Protein AF-A0A7J4IQN1-F1 (afdb_monomer)

Foldseek 3Di:
DVLVVVVVVLCQQQNAFPDPPDDPVCLSVQLVVLLVVQLVVLVVQLVVQCVVQPDDPLSNVLSVQLSVLSSQLSSLVSSCVSRVSCVPCVPSSVRSNVVSVVSNCCSNVVSCCVRPVDPVLVCLLCVCCQAWNDPQVCCQQPPQFPRLCVLVLVLLLLVLLLVLLLVLLPLDDPCVCLVVVVVVLVVVLCSLPVPSRYRGPSVVVNVSSVVSSVSSVVSSVVSNVVNVPDDPVVSVVSNVVSVVSVVVSLVSSVCSQAPDPVQLVVVCVVVVPDPPPPSCRDNSGHDPPVRGDHPVVVVSVVVVCVVVVVVVLVQLVVLCVDPDPVSNPVSVCVVVVD

Sequence (338 aa):
MIQDKILDIEQSVIGKSSSPWAKDHNDIAFTYVGMGISLIYSLFSFINITSDEGTSIKAIIFAVLVFLATFLAVYLTVTSILKLSFRKNPATTLLGIISAWIIYLVVSGFGHFALIDAEWEVVWANRVLVIVGQLMTESLTQSYLPNQSWRLWSVLYLTFAIISAAYGTTGDKPYKFLIPFTIFCGILTYIAWNPTAINYNSDEPVMKLLGATILSYITFGLSYYYCSINEEYKANKLRSYLALSSVLVFFFAVFIMNPPEAVQELCADIFSISSDDNIQLTRCGGVEASQWGGIFVNLIVATAGCVLGFGIGVVLAFGRQSELPFFKYPSVALIETV

pLDDT: mean 87.28, std 8.96, range [54.34, 97.62]

Mean predicted aligned error: 9.35 Å

Solvent-accessible surface area (backbone atoms only — not comparable to full-atom values): 17479 Å² total; per-residue (Å²): 111,71,66,57,52,52,50,51,55,50,34,72,42,31,33,57,73,53,33,94,78,51,47,90,86,44,46,61,55,49,48,52,53,18,48,51,55,13,50,55,53,16,50,51,53,28,52,51,45,39,67,76,65,35,85,45,75,47,38,47,54,41,27,53,50,38,23,54,28,40,24,50,29,42,24,51,46,44,32,37,61,72,27,35,8,54,79,71,29,43,67,46,25,49,50,38,38,53,51,30,45,50,50,26,51,48,45,48,52,53,35,40,43,63,47,68,71,48,62,58,64,60,51,55,42,42,44,56,37,53,41,48,6,60,60,50,38,46,16,58,62,40,89,88,36,61,67,58,57,64,50,55,53,54,44,47,39,54,48,38,30,46,55,28,24,55,62,19,58,68,77,64,68,66,64,76,52,51,53,59,50,50,52,51,52,50,51,53,40,48,68,58,52,50,78,90,38,67,71,51,77,40,66,61,60,39,51,52,50,52,52,33,52,51,46,18,52,51,33,17,50,53,30,28,53,52,39,73,76,44,58,68,71,60,40,50,52,51,52,52,52,49,54,53,46,52,56,51,49,51,54,46,46,51,41,61,43,46,48,56,67,72,57,28,51,53,40,26,60,76,69,69,50,66,89,86,50,66,49,65,62,38,94,51,33,38,59,57,78,89,54,58,26,35,52,54,43,55,50,49,52,51,50,48,49,51,55,51,49,47,53,52,48,53,52,34,54,52,22,50,72,42,88,52,66,83,47,16,54,60,27,44,52,54,68,75,72,110

Radius of gyration: 29.5 Å; Cα contacts (8 Å, |Δi|>4): 336; chains: 1; bounding box: 60×50×81 Å

Secondary structure (DSSP, 8-state):
-HHHHHHHHHHHHH-----TT--TTTHHHHHHHHHHHHHHHHHHHHHHHHHHH-S-HHHHHHHHHHHHHHHHHHHHHHHHHHHTGGGT-HHHHHHHHHHHHHHHHHHHHHHHIIIII--HHHHHHTHHHHHH-HHHHHHHH-SSS---THHHHHHHHHHHHHHHHHHHTT---THHHHHHHHHHHHHHHHHHH-GGG--S-SHHHHHHHHHHHHHHHHHHHHHHHHHHHS-HHHHHHHHHHHHHHHHHHHHHHHHHHS--HHHHHHHHHHTT--TTS-GGGSTTSPPPTTT--HHHHHHHHHHHHHHHHHHHHHHHHHHHH-S-HHHHHHHHHHHHH-

Nearest PDB structures (foldseek):
  6btx-assembly1_A  TM=1.871E-01  e=9.697E+00  Bdellovibrio bacteriovorus HD100

Structure (mmCIF, N/CA/C/O backbone):
data_AF-A0A7J4IQN1-F1
#
_entry.id   AF-A0A7J4IQN1-F1
#
loop_
_atom_site.group_PDB
_atom_site.id
_atom_site.type_symbol
_atom_site.label_atom_id
_atom_site.label_alt_id
_atom_site.label_comp_id
_atom_site.label_asym_id
_atom_site.label_entity_id
_atom_site.label_seq_id
_atom_site.pdbx_PDB_ins_code
_atom_site.Cartn_x
_atom_site.Cartn_y
_atom_site.Cartn_z
_atom_site.occupancy
_atom_site.B_iso_or_equiv
_atom_site.auth_seq_id
_atom_site.auth_comp_id
_atom_site.auth_asym_id
_atom_site.auth_atom_id
_atom_site.pdbx_PDB_model_num
ATOM 1 N N . MET A 1 1 ? -21.507 19.134 33.221 1.00 66.38 1 MET A N 1
ATOM 2 C CA . MET A 1 1 ? -21.302 19.049 31.754 1.00 66.38 1 MET A CA 1
ATOM 3 C C . MET A 1 1 ? -20.032 18.297 31.352 1.00 66.38 1 MET A C 1
ATOM 5 O O . MET A 1 1 ? -20.146 17.377 30.560 1.00 66.38 1 MET A O 1
ATOM 9 N N . ILE A 1 2 ? -18.827 18.656 31.828 1.00 76.56 2 ILE A N 1
ATOM 10 C CA . ILE A 1 2 ? -17.597 17.889 31.498 1.00 76.56 2 ILE A CA 1
ATOM 11 C C . ILE A 1 2 ? -17.541 16.565 32.276 1.00 76.56 2 ILE A C 1
ATOM 13 O O . ILE A 1 2 ? -17.231 15.532 31.698 1.00 76.56 2 ILE A O 1
ATOM 17 N N . GLN A 1 3 ? -17.900 16.590 33.563 1.00 81.69 3 GLN A N 1
ATOM 18 C CA . GLN A 1 3 ? -17.927 15.395 34.416 1.00 81.69 3 GLN A CA 1
ATOM 19 C C . GLN A 1 3 ? -18.916 14.341 33.904 1.00 81.69 3 GLN A C 1
ATOM 21 O O . GLN A 1 3 ? -18.552 13.177 33.792 1.00 81.69 3 GLN A O 1
ATOM 26 N N . ASP A 1 4 ? -20.112 14.770 33.497 1.00 80.06 4 ASP A N 1
ATOM 27 C CA . ASP A 1 4 ? -21.137 13.881 32.933 1.00 80.06 4 ASP A CA 1
ATOM 28 C C . ASP A 1 4 ? -20.654 13.221 31.636 1.00 80.06 4 ASP A C 1
ATOM 30 O O . ASP A 1 4 ? -20.794 12.018 31.469 1.00 80.06 4 ASP A O 1
ATOM 34 N N . LYS A 1 5 ? -19.966 13.973 30.761 1.00 85.00 5 LYS A N 1
ATOM 35 C CA . LYS A 1 5 ? -19.373 13.417 29.534 1.00 85.00 5 LYS A CA 1
ATOM 36 C C . LYS A 1 5 ? -18.299 12.366 29.813 1.00 85.00 5 LYS A C 1
ATOM 38 O O . LYS A 1 5 ? -18.219 11.382 29.088 1.00 85.00 5 LYS A O 1
ATOM 43 N N . ILE A 1 6 ? -17.457 12.579 30.827 1.00 83.81 6 ILE A N 1
ATOM 44 C CA . ILE A 1 6 ? -16.432 11.599 31.222 1.00 83.81 6 ILE A CA 1
ATOM 45 C C . ILE A 1 6 ? -17.109 10.318 31.718 1.00 83.81 6 ILE A C 1
ATOM 47 O O . ILE A 1 6 ? -16.716 9.222 31.323 1.00 83.81 6 ILE A O 1
ATOM 51 N N . LEU A 1 7 ? -18.152 10.465 32.536 1.00 84.56 7 LEU A N 1
ATOM 52 C CA . LEU A 1 7 ? -18.931 9.348 33.056 1.00 84.56 7 LEU A CA 1
ATOM 53 C C . LEU A 1 7 ? -19.632 8.574 31.932 1.00 84.56 7 LEU A C 1
ATOM 55 O O . LEU A 1 7 ? -19.579 7.349 31.920 1.00 84.56 7 LEU A O 1
ATOM 59 N N . ASP A 1 8 ? -20.233 9.277 30.970 1.00 85.00 8 ASP A N 1
ATOM 60 C CA . ASP A 1 8 ? -20.909 8.677 29.817 1.00 85.00 8 ASP A CA 1
ATOM 61 C C . ASP A 1 8 ? -19.935 7.863 28.956 1.00 85.00 8 ASP A C 1
ATOM 63 O O . ASP A 1 8 ? -20.240 6.733 28.570 1.00 85.00 8 ASP A O 1
ATOM 67 N N . ILE A 1 9 ? -18.737 8.399 28.692 1.00 85.38 9 ILE A N 1
ATOM 68 C CA . ILE A 1 9 ? -17.691 7.684 27.948 1.00 85.38 9 ILE A CA 1
ATOM 69 C C . ILE A 1 9 ? -17.251 6.438 28.722 1.00 85.38 9 ILE A C 1
ATOM 71 O O . ILE A 1 9 ? -17.212 5.349 28.152 1.00 85.38 9 ILE A O 1
ATOM 75 N N . GLU A 1 10 ? -16.968 6.554 30.020 1.00 85.69 10 GLU A N 1
ATOM 76 C CA . GLU A 1 10 ? -16.550 5.413 30.842 1.00 85.69 10 GLU A CA 1
ATOM 77 C C . GLU A 1 10 ? -17.635 4.323 30.893 1.00 85.69 10 GLU A C 1
ATOM 79 O O . GLU A 1 10 ? -17.360 3.141 30.669 1.00 85.69 10 GLU A O 1
ATOM 84 N N . GLN A 1 11 ? -18.890 4.718 31.119 1.00 85.25 11 GLN A N 1
ATOM 85 C CA . GLN A 1 11 ? -20.028 3.803 31.169 1.00 85.25 11 GLN A CA 1
ATOM 86 C C . GLN A 1 11 ? -20.333 3.175 29.807 1.00 85.25 11 GLN A C 1
ATOM 88 O O . GLN A 1 11 ? -20.849 2.059 29.774 1.00 85.25 11 GLN A O 1
ATOM 93 N N . SER A 1 12 ? -19.992 3.831 28.694 1.00 85.94 12 SER A N 1
ATOM 94 C CA . SER A 1 12 ? -20.113 3.229 27.362 1.00 85.94 12 SER A CA 1
ATOM 95 C C . SER A 1 12 ? -19.153 2.051 27.160 1.00 85.94 12 SER A C 1
ATOM 97 O O . SER A 1 12 ? -19.501 1.094 26.471 1.00 85.94 12 SER A O 1
ATOM 99 N N . VAL A 1 13 ? -17.978 2.087 27.800 1.00 84.88 13 VAL A N 1
ATOM 100 C CA . VAL A 1 13 ? -16.930 1.065 27.649 1.00 84.88 13 VAL A CA 1
ATOM 101 C C . VAL A 1 13 ? -17.061 -0.037 28.699 1.00 84.88 13 VAL A C 1
ATOM 103 O O . VAL A 1 13 ? -16.987 -1.217 28.371 1.00 84.88 13 VAL A O 1
ATOM 106 N N . ILE A 1 14 ? -17.262 0.324 29.968 1.00 84.50 14 ILE A N 1
ATOM 107 C CA . ILE A 1 14 ? -17.251 -0.629 31.092 1.00 84.50 14 ILE A CA 1
ATOM 108 C C . ILE A 1 14 ? -18.676 -1.006 31.521 1.00 84.50 14 ILE A C 1
ATOM 110 O O . ILE A 1 14 ? -18.900 -2.073 32.090 1.00 84.50 14 ILE A O 1
ATOM 114 N N . GLY A 1 15 ? -19.674 -0.182 31.209 1.00 82.38 15 GLY A N 1
ATOM 115 C CA . GLY A 1 15 ? -21.038 -0.325 31.710 1.00 82.38 15 GLY A CA 1
ATOM 116 C C . GLY A 1 15 ? -21.278 0.445 33.011 1.00 82.38 15 GLY A C 1
ATOM 117 O O . GLY A 1 15 ? -20.367 0.972 33.648 1.00 82.38 15 GLY A O 1
ATOM 118 N N . LYS A 1 16 ? -22.550 0.514 33.416 1.00 83.25 16 LYS A N 1
ATOM 119 C CA . LYS A 1 16 ? -22.988 1.265 34.604 1.00 83.25 16 LYS A CA 1
ATOM 120 C C . LYS A 1 16 ? -22.473 0.662 35.913 1.00 83.25 16 LYS A C 1
ATOM 122 O O . LYS A 1 16 ? -22.462 -0.559 36.080 1.00 83.25 16 LYS A O 1
ATOM 127 N N . SER A 1 17 ? -22.177 1.540 36.870 1.00 81.00 17 SER A N 1
ATOM 128 C CA . SER A 1 17 ? -21.742 1.192 38.225 1.00 81.00 17 SER A CA 1
ATOM 129 C C . SER A 1 17 ? -22.786 0.354 38.979 1.00 81.00 17 SER A C 1
ATOM 131 O O . SER A 1 17 ? -24.001 0.602 38.914 1.00 81.00 17 SER A O 1
ATOM 133 N N . SER A 1 18 ? -22.320 -0.664 39.706 1.00 77.81 18 SER A N 1
ATOM 134 C CA . SER A 1 18 ? -23.149 -1.507 40.582 1.00 77.81 18 SER A CA 1
ATOM 135 C C . SER A 1 18 ? -22.775 -1.393 42.061 1.00 77.81 18 SER A C 1
ATOM 137 O O . SER A 1 18 ? -23.373 -2.088 42.889 1.00 77.81 18 SER A O 1
ATOM 139 N N . SER A 1 19 ? -21.794 -0.558 42.401 1.00 74.06 19 SER A N 1
ATOM 140 C CA . SER A 1 19 ? -21.314 -0.406 43.770 1.00 74.06 19 SER A CA 1
ATOM 141 C C . SER A 1 19 ? -22.389 0.220 44.673 1.00 74.06 19 SER A C 1
ATOM 143 O O . SER A 1 19 ? -22.930 1.272 44.328 1.00 74.06 19 SER A O 1
ATOM 145 N N . PRO A 1 20 ? -22.682 -0.360 45.855 1.00 68.06 20 PRO A N 1
ATOM 146 C CA . PRO A 1 20 ? -23.593 0.239 46.838 1.00 68.06 20 PRO A CA 1
ATOM 147 C C . PRO A 1 20 ? -23.141 1.624 47.330 1.00 68.06 20 PRO A C 1
ATOM 149 O O . PRO A 1 20 ? -23.952 2.404 47.828 1.00 68.06 20 PRO A O 1
ATOM 152 N N . TRP A 1 21 ? -21.844 1.923 47.194 1.00 65.94 21 TRP A N 1
ATOM 153 C CA . TRP A 1 21 ? -21.216 3.175 47.619 1.00 65.94 21 TRP A CA 1
ATOM 154 C C . TRP A 1 21 ? -21.164 4.239 46.512 1.00 65.94 21 TRP A C 1
ATOM 156 O O . TRP A 1 21 ? -20.907 5.410 46.797 1.00 65.94 21 TRP A O 1
ATOM 166 N N . ALA A 1 22 ? -21.453 3.858 45.266 1.00 62.84 22 ALA A N 1
ATOM 167 C CA . ALA A 1 22 ? -21.542 4.761 44.125 1.00 62.84 22 ALA A CA 1
ATOM 168 C C . ALA A 1 22 ? -22.989 5.255 43.951 1.00 62.84 22 ALA A C 1
ATOM 170 O O . ALA A 1 22 ? -23.738 4.778 43.103 1.00 62.84 22 ALA A O 1
ATOM 171 N N . LYS A 1 23 ? -23.402 6.208 44.795 1.00 62.72 23 LYS A N 1
ATOM 172 C CA . LYS A 1 23 ? -24.555 7.077 44.488 1.00 62.72 23 LYS A CA 1
ATOM 173 C C . LYS A 1 23 ? -24.115 8.144 43.478 1.00 62.72 23 LYS A C 1
ATOM 175 O O . LYS A 1 23 ? -22.931 8.467 43.457 1.00 62.72 23 LYS A O 1
ATOM 180 N N . ASP A 1 24 ? -25.039 8.729 42.710 1.00 61.84 24 ASP A N 1
ATOM 181 C CA . ASP A 1 24 ? -24.745 9.643 41.581 1.00 61.84 24 ASP A CA 1
ATOM 182 C C . ASP A 1 24 ? -23.717 10.757 41.882 1.00 61.84 24 ASP A C 1
ATOM 184 O O . ASP A 1 24 ? -22.971 11.157 40.998 1.00 61.84 24 ASP A O 1
ATOM 188 N N . HIS A 1 25 ? -23.606 11.226 43.131 1.00 62.06 25 HIS A N 1
ATOM 189 C CA . HIS A 1 25 ? -22.615 12.242 43.523 1.00 62.06 25 HIS A CA 1
ATOM 190 C C . HIS A 1 25 ? -21.191 11.695 43.767 1.00 62.06 25 HIS A C 1
ATOM 192 O O . HIS A 1 25 ? -20.222 12.437 43.629 1.00 62.06 25 HIS A O 1
ATOM 198 N N . ASN A 1 26 ? -21.039 10.411 44.109 1.00 73.81 26 ASN A N 1
ATOM 199 C CA . ASN A 1 26 ? -19.751 9.786 44.444 1.00 73.81 26 ASN A CA 1
ATOM 200 C C . ASN A 1 26 ? -19.154 8.960 43.290 1.00 73.81 26 ASN A C 1
ATOM 202 O O . ASN A 1 26 ? -17.982 8.596 43.359 1.00 73.81 26 ASN A O 1
ATOM 206 N N . ASP A 1 27 ? -19.915 8.660 42.230 1.00 77.44 27 ASP A N 1
ATOM 207 C CA . ASP A 1 27 ? -19.432 7.810 41.125 1.00 77.44 27 ASP A CA 1
ATOM 208 C C . ASP A 1 27 ? -18.253 8.445 40.364 1.00 77.44 27 ASP A C 1
ATOM 210 O O . ASP A 1 27 ? -17.310 7.758 39.969 1.00 77.44 27 ASP A O 1
ATOM 214 N N . ILE A 1 28 ? -18.245 9.777 40.250 1.00 84.12 28 ILE A N 1
ATOM 215 C CA . ILE A 1 28 ? -17.137 10.526 39.642 1.00 84.12 28 ILE A CA 1
ATOM 216 C C . ILE A 1 28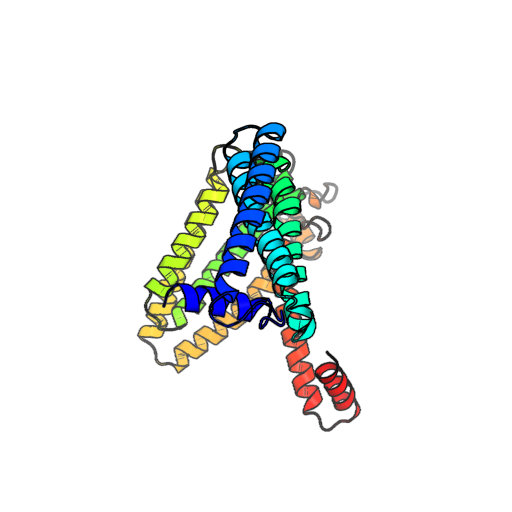 ? -15.858 10.482 40.496 1.00 84.12 28 ILE A C 1
ATOM 218 O O . ILE A 1 28 ? -14.751 10.501 39.961 1.00 84.12 28 ILE A O 1
ATOM 222 N N . ALA A 1 29 ? -15.980 10.367 41.824 1.00 86.00 29 ALA A N 1
ATOM 223 C CA . ALA A 1 29 ? -14.824 10.269 42.713 1.00 86.00 29 ALA A CA 1
ATOM 224 C C . ALA A 1 29 ? -14.058 8.957 42.478 1.00 86.00 29 ALA A C 1
ATOM 226 O O . ALA A 1 29 ? -12.830 8.967 42.423 1.00 86.00 29 ALA A O 1
ATOM 227 N N . PHE A 1 30 ? -14.770 7.848 42.245 1.00 85.81 30 PHE A N 1
ATOM 228 C CA . PHE A 1 30 ? -14.151 6.572 41.871 1.00 85.81 30 PHE A CA 1
ATOM 229 C C . PHE A 1 30 ? -13.427 6.647 40.523 1.00 85.81 30 PHE A C 1
ATOM 231 O O . PHE A 1 30 ? -12.349 6.072 40.383 1.00 85.81 30 PHE A O 1
ATOM 238 N N . THR A 1 31 ? -13.971 7.392 39.556 1.00 88.12 31 THR A N 1
ATOM 239 C CA . THR A 1 31 ? -13.298 7.658 38.276 1.00 88.12 31 THR A CA 1
ATOM 240 C C . THR A 1 31 ? -11.981 8.408 38.481 1.00 88.12 31 THR A C 1
ATOM 242 O O . THR A 1 31 ? -10.958 7.983 37.950 1.00 88.12 31 THR A O 1
ATOM 245 N N . TYR A 1 32 ? -11.959 9.467 39.300 1.00 90.38 32 TYR A N 1
ATOM 246 C CA . TYR A 1 32 ? -10.722 10.207 39.580 1.00 90.38 32 TYR A CA 1
ATOM 247 C C . TYR A 1 32 ? -9.684 9.379 40.338 1.00 90.38 32 TYR A C 1
ATOM 249 O O . TYR A 1 32 ? -8.499 9.456 40.022 1.00 90.38 32 TYR A O 1
ATOM 257 N N . VAL A 1 33 ? -10.110 8.555 41.300 1.00 90.69 33 VAL A N 1
ATOM 258 C CA . VAL A 1 33 ? -9.209 7.618 41.990 1.00 90.69 33 VAL A CA 1
ATOM 259 C C . VAL A 1 33 ? -8.621 6.615 40.996 1.00 90.69 33 VAL A C 1
ATOM 261 O O . VAL A 1 33 ? -7.412 6.390 41.000 1.00 90.69 33 VAL A O 1
ATOM 264 N N . GLY A 1 34 ? -9.448 6.069 40.099 1.00 90.31 34 GLY A N 1
ATOM 265 C CA . GLY A 1 34 ? -8.997 5.183 39.027 1.00 90.31 34 GLY A CA 1
ATOM 266 C C . GLY A 1 34 ? -7.975 5.846 38.104 1.00 90.31 34 GLY A C 1
ATOM 267 O O . GLY A 1 34 ? -6.928 5.257 37.851 1.00 90.31 34 GLY A O 1
ATOM 268 N N . MET A 1 35 ? -8.234 7.087 37.671 1.00 92.25 35 MET A N 1
ATOM 269 C CA . MET A 1 35 ? -7.294 7.881 36.869 1.00 92.25 35 MET A CA 1
ATOM 270 C C . MET A 1 35 ? -5.983 8.161 37.612 1.00 92.25 35 MET A C 1
ATOM 272 O O . MET A 1 35 ? -4.918 8.123 37.007 1.00 92.25 35 MET A O 1
ATOM 276 N N . GLY A 1 36 ? -6.036 8.436 38.918 1.00 93.44 36 GLY A N 1
ATOM 277 C CA . GLY A 1 36 ? -4.840 8.671 39.728 1.00 93.44 36 GLY A CA 1
ATOM 278 C C . GLY A 1 36 ? -3.951 7.430 39.820 1.00 93.44 36 GLY A C 1
ATOM 279 O O . GLY A 1 36 ? -2.748 7.513 39.581 1.00 93.44 36 GLY A O 1
ATOM 280 N N . ILE A 1 37 ? -4.546 6.266 40.103 1.00 93.81 37 ILE A N 1
ATOM 281 C CA . ILE A 1 37 ? -3.821 4.988 40.178 1.00 93.81 37 ILE A CA 1
ATOM 282 C C . ILE A 1 37 ? -3.224 4.624 38.813 1.00 93.81 37 ILE A C 1
ATOM 284 O O . ILE A 1 37 ? -2.051 4.250 38.736 1.00 93.81 37 ILE A O 1
ATOM 288 N N . SER A 1 38 ? -3.994 4.762 37.729 1.00 95.31 38 SER A N 1
ATOM 289 C CA . SER A 1 38 ? -3.502 4.455 36.384 1.00 95.31 38 SER A CA 1
ATOM 290 C C . SER A 1 38 ? -2.405 5.414 35.928 1.00 95.31 38 SER A C 1
ATOM 292 O O . SER A 1 38 ? -1.464 4.984 35.262 1.00 95.31 38 SER A O 1
ATOM 294 N N . LEU A 1 39 ? -2.469 6.691 36.314 1.00 96.25 39 LEU A N 1
ATOM 295 C CA . LEU A 1 39 ? -1.429 7.675 36.016 1.00 96.25 39 LEU A CA 1
ATOM 296 C C . LEU A 1 39 ? -0.117 7.339 36.736 1.00 96.25 39 LEU A C 1
ATOM 298 O O . LEU A 1 39 ? 0.941 7.382 36.119 1.00 96.25 39 LEU A O 1
ATOM 302 N N . ILE A 1 40 ? -0.172 6.932 38.008 1.00 95.81 40 ILE A N 1
ATOM 303 C CA . ILE A 1 40 ? 1.026 6.508 38.751 1.00 95.81 40 ILE A CA 1
ATOM 304 C C . ILE A 1 40 ? 1.659 5.272 38.099 1.00 95.81 40 ILE A C 1
ATOM 306 O O . ILE A 1 40 ? 2.868 5.244 37.875 1.00 95.81 40 ILE A O 1
ATOM 310 N N . TYR A 1 41 ? 0.849 4.264 37.760 1.00 95.94 41 TYR A N 1
ATOM 311 C CA . TYR A 1 41 ? 1.356 3.037 37.144 1.00 95.94 41 TYR A CA 1
ATOM 312 C C . TYR A 1 41 ? 1.948 3.280 35.750 1.00 95.94 41 TYR A C 1
ATOM 314 O O . TYR A 1 41 ? 3.024 2.779 35.431 1.00 95.94 41 TYR A O 1
ATOM 322 N N . SER A 1 42 ? 1.276 4.084 34.924 1.00 95.31 42 SER A N 1
ATOM 323 C CA . SER A 1 42 ? 1.776 4.433 33.590 1.00 95.31 42 SER A CA 1
ATOM 324 C C . SER A 1 42 ? 3.052 5.275 33.662 1.00 95.31 42 SER A C 1
ATOM 326 O O . SER A 1 42 ? 3.989 4.995 32.918 1.00 95.31 42 SER A O 1
ATOM 328 N N . LEU A 1 43 ? 3.162 6.230 34.597 1.00 95.56 43 LEU A N 1
ATOM 329 C CA . LEU A 1 43 ? 4.407 6.979 34.826 1.00 95.56 43 LEU A CA 1
ATOM 330 C C . LEU A 1 43 ? 5.558 6.056 35.232 1.00 95.56 43 LEU A C 1
ATOM 332 O O . LEU A 1 43 ? 6.667 6.207 34.727 1.00 95.56 43 LEU A O 1
ATOM 336 N N . PHE A 1 44 ? 5.298 5.083 36.107 1.00 95.81 44 PHE A N 1
ATOM 337 C CA . PHE A 1 44 ? 6.297 4.084 36.475 1.00 95.81 44 PHE A CA 1
ATOM 338 C C . PHE A 1 44 ? 6.753 3.270 35.254 1.00 95.81 44 PHE A C 1
ATOM 340 O O . PHE A 1 44 ? 7.952 3.129 35.024 1.00 95.81 44 PHE A O 1
ATOM 347 N N . SER A 1 45 ? 5.814 2.817 34.414 1.00 92.62 45 SER A N 1
ATOM 348 C CA . SER A 1 45 ? 6.136 2.138 33.151 1.00 92.62 45 SER A CA 1
ATOM 349 C C . SER A 1 45 ? 6.974 3.010 32.211 1.00 92.62 45 SER A C 1
ATOM 351 O O . SER A 1 45 ? 7.908 2.510 31.592 1.00 92.62 45 SER A O 1
ATOM 353 N N . PHE A 1 46 ? 6.661 4.302 32.099 1.00 94.19 46 PHE A N 1
ATOM 354 C CA . PHE A 1 46 ? 7.391 5.245 31.250 1.00 94.19 46 PHE A CA 1
ATOM 355 C C . PHE A 1 46 ? 8.841 5.434 31.711 1.00 94.19 46 PHE A C 1
ATOM 357 O O . PHE A 1 46 ? 9.765 5.428 30.894 1.00 94.19 46 PHE A O 1
ATOM 364 N N . ILE A 1 47 ? 9.041 5.580 33.025 1.00 94.44 47 ILE A N 1
ATOM 365 C CA . ILE A 1 47 ? 10.370 5.732 33.624 1.00 94.44 47 ILE A CA 1
ATOM 366 C C . ILE A 1 47 ? 11.204 4.471 33.398 1.00 94.44 47 ILE A C 1
ATOM 368 O O . ILE A 1 47 ? 12.361 4.595 33.002 1.00 94.44 47 ILE A O 1
ATOM 372 N N . ASN A 1 48 ? 10.624 3.281 33.589 1.00 94.12 48 ASN A N 1
ATOM 373 C CA . ASN A 1 48 ? 11.335 2.020 33.360 1.00 94.12 48 ASN A CA 1
ATOM 374 C C . ASN A 1 48 ? 11.801 1.901 31.906 1.00 94.12 48 ASN A C 1
ATOM 376 O O . ASN A 1 48 ? 12.988 1.728 31.666 1.00 94.12 48 ASN A O 1
ATOM 380 N N . ILE A 1 49 ? 10.910 2.130 30.936 1.00 92.44 49 ILE A N 1
ATOM 381 C CA . ILE A 1 49 ? 11.262 2.041 29.508 1.00 92.44 49 ILE A CA 1
ATOM 382 C C . ILE A 1 49 ? 12.361 3.041 29.137 1.00 92.44 49 ILE A C 1
ATOM 384 O O . ILE A 1 49 ? 13.302 2.692 28.435 1.00 92.44 49 ILE A O 1
ATOM 388 N N . THR A 1 50 ? 12.274 4.281 29.623 1.00 91.88 50 THR A N 1
ATOM 389 C CA . THR A 1 50 ? 13.295 5.306 29.333 1.00 91.88 50 THR A CA 1
ATOM 390 C C . THR A 1 50 ? 14.634 4.990 30.012 1.00 91.88 50 THR A C 1
ATOM 392 O O . THR A 1 50 ? 15.686 5.413 29.535 1.00 91.88 50 THR A O 1
ATOM 395 N N . SER A 1 51 ? 14.609 4.256 31.128 1.00 92.38 51 SER A N 1
ATOM 396 C CA . SER A 1 51 ? 15.816 3.810 31.832 1.00 92.38 51 SER A CA 1
ATOM 397 C C . SER A 1 51 ? 16.484 2.633 31.120 1.00 92.38 51 SER A C 1
ATOM 399 O O . SER A 1 51 ? 17.709 2.605 31.042 1.00 92.38 51 SER A O 1
ATOM 401 N N . ASP A 1 52 ? 15.688 1.708 30.579 1.00 91.12 52 ASP A N 1
ATOM 402 C CA . ASP A 1 52 ? 16.172 0.504 29.898 1.00 91.12 52 ASP A CA 1
ATOM 403 C C . ASP A 1 52 ? 16.642 0.807 28.461 1.00 91.12 52 ASP A C 1
ATOM 405 O O . ASP A 1 52 ? 17.744 0.425 28.075 1.00 91.12 52 ASP A O 1
ATOM 409 N N . GLU A 1 53 ? 15.846 1.553 27.685 1.00 90.00 53 GLU A N 1
ATOM 410 C CA . GLU A 1 53 ? 16.070 1.808 26.247 1.00 90.00 53 GLU A CA 1
ATOM 411 C C . GLU A 1 53 ? 16.755 3.161 25.953 1.00 90.00 53 GLU A C 1
ATOM 413 O O . GLU A 1 53 ? 17.099 3.491 24.812 1.00 90.00 53 GLU A O 1
ATOM 418 N N . GLY A 1 54 ? 16.947 3.988 26.984 1.00 89.31 54 GLY A N 1
ATOM 419 C CA . GLY A 1 54 ? 17.558 5.313 26.888 1.00 89.31 54 GLY A CA 1
ATOM 420 C C . GLY A 1 54 ? 16.633 6.416 26.352 1.00 89.31 54 GLY A C 1
ATOM 421 O O . GLY A 1 54 ? 15.408 6.311 26.333 1.00 89.31 54 GLY A O 1
ATOM 422 N N . THR A 1 55 ? 17.235 7.531 25.921 1.00 89.12 55 THR A N 1
ATOM 423 C CA . THR A 1 55 ? 16.530 8.782 25.561 1.00 89.12 55 THR A CA 1
ATOM 424 C C . THR A 1 55 ? 16.519 9.082 24.060 1.00 89.12 55 THR A C 1
ATOM 426 O O . THR A 1 55 ? 16.352 10.231 23.642 1.00 89.12 55 THR A O 1
ATOM 429 N N . SER A 1 56 ? 16.696 8.059 23.218 1.00 91.88 56 SER A N 1
ATOM 430 C CA . SER A 1 56 ? 16.573 8.225 21.766 1.00 91.88 56 SER A CA 1
ATOM 431 C C . SER A 1 56 ? 15.150 8.661 21.384 1.00 91.88 56 SER A C 1
ATOM 433 O O . SER A 1 56 ? 14.180 8.335 22.068 1.00 91.88 56 SER A O 1
ATOM 435 N N . ILE A 1 57 ? 14.991 9.375 20.262 1.00 91.62 57 ILE A N 1
ATOM 436 C CA . ILE A 1 57 ? 13.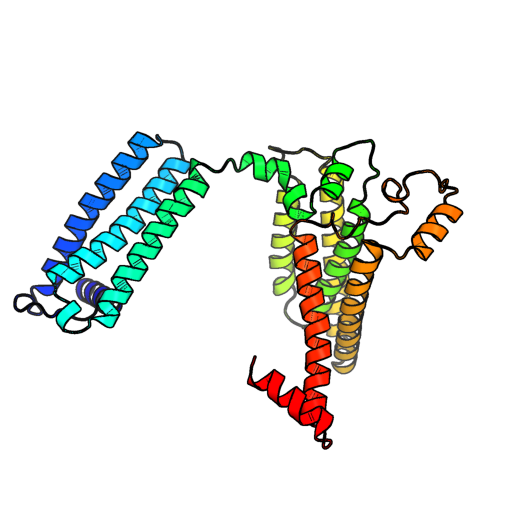662 9.828 19.801 1.00 91.62 57 ILE A CA 1
ATOM 437 C C . ILE A 1 57 ? 12.708 8.633 19.626 1.00 91.62 57 ILE A C 1
ATOM 439 O O . ILE A 1 57 ? 11.538 8.722 19.992 1.00 91.62 57 ILE A O 1
ATOM 443 N N . LYS A 1 58 ? 13.215 7.500 19.118 1.00 91.81 58 LYS A N 1
ATOM 444 C CA . LYS A 1 58 ? 12.437 6.265 18.952 1.00 91.81 58 LYS A CA 1
ATOM 445 C C . LYS A 1 58 ? 11.984 5.695 20.300 1.00 91.81 58 LYS A C 1
ATOM 447 O O . LYS A 1 58 ? 10.803 5.390 20.450 1.00 91.81 58 LYS A O 1
ATOM 452 N N . ALA A 1 59 ? 12.887 5.637 21.283 1.00 92.56 59 ALA A N 1
ATOM 453 C CA . ALA A 1 59 ? 12.582 5.167 22.633 1.00 92.56 59 ALA A CA 1
ATOM 454 C C . ALA A 1 59 ? 11.569 6.071 23.349 1.00 92.56 59 ALA A C 1
ATOM 456 O O . ALA A 1 59 ? 10.643 5.571 23.978 1.00 92.56 59 ALA A O 1
ATOM 457 N N . ILE A 1 60 ? 11.664 7.395 23.185 1.00 93.81 60 ILE A N 1
ATOM 458 C CA . ILE A 1 60 ? 10.695 8.341 23.761 1.00 93.81 60 ILE A CA 1
ATOM 459 C C . ILE A 1 60 ? 9.308 8.145 23.141 1.00 93.81 60 ILE A C 1
ATOM 461 O O . ILE A 1 60 ? 8.317 8.087 23.867 1.00 93.81 60 ILE A O 1
ATOM 465 N N . ILE A 1 61 ? 9.214 8.018 21.812 1.00 94.31 61 ILE A N 1
ATOM 466 C CA . ILE A 1 61 ? 7.934 7.750 21.136 1.00 94.31 61 ILE A CA 1
ATOM 467 C C . ILE A 1 61 ? 7.342 6.428 21.637 1.00 94.31 61 ILE A C 1
ATOM 469 O O . ILE A 1 61 ? 6.159 6.380 21.976 1.00 94.31 61 ILE A O 1
ATOM 473 N N . PHE A 1 62 ? 8.161 5.378 21.737 1.00 95.56 62 PHE A N 1
ATOM 474 C CA . PHE A 1 62 ? 7.742 4.085 22.270 1.00 95.56 62 PHE A CA 1
ATOM 475 C C . PHE A 1 62 ? 7.238 4.196 23.717 1.00 95.56 62 PHE A C 1
ATOM 477 O O . PHE A 1 62 ? 6.123 3.767 24.014 1.00 95.56 62 PHE A O 1
ATOM 484 N N . ALA A 1 63 ? 7.996 4.855 24.596 1.00 95.00 63 ALA A N 1
ATOM 485 C CA . ALA A 1 63 ? 7.629 5.058 25.991 1.00 95.00 63 ALA A CA 1
ATOM 486 C C . ALA A 1 63 ? 6.304 5.826 26.130 1.00 95.00 63 ALA A C 1
ATOM 488 O O . ALA A 1 63 ? 5.459 5.441 26.937 1.00 95.00 63 ALA A O 1
ATOM 489 N N . VAL A 1 64 ? 6.072 6.867 25.318 1.00 95.44 64 VAL A N 1
ATOM 490 C CA . VAL A 1 64 ? 4.800 7.615 25.304 1.00 95.44 64 VAL A CA 1
ATOM 491 C C . VAL A 1 64 ? 3.634 6.735 24.845 1.00 95.44 64 VAL A C 1
ATOM 493 O O . VAL A 1 64 ? 2.556 6.781 25.441 1.00 95.44 64 VAL A O 1
ATOM 496 N N . LEU A 1 65 ? 3.824 5.914 23.810 1.00 95.50 65 LEU A N 1
ATOM 497 C CA . LEU A 1 65 ? 2.779 5.003 23.334 1.00 95.50 65 LEU A CA 1
ATOM 498 C C . LEU A 1 65 ? 2.420 3.961 24.399 1.00 95.50 65 LEU A C 1
ATOM 500 O O . LEU A 1 65 ? 1.237 3.756 24.685 1.00 95.50 65 LEU A O 1
ATOM 504 N N . VAL A 1 66 ? 3.422 3.352 25.036 1.00 95.69 66 VAL A N 1
ATOM 505 C CA . VAL A 1 66 ? 3.201 2.384 26.117 1.00 95.69 66 VAL A CA 1
ATOM 506 C C . VAL A 1 66 ? 2.600 3.060 27.348 1.00 95.69 66 VAL A C 1
ATOM 508 O O . VAL A 1 66 ? 1.706 2.487 27.966 1.00 95.69 66 VAL A O 1
ATOM 511 N N . PHE A 1 67 ? 2.984 4.295 27.674 1.00 96.50 67 PHE A N 1
ATOM 512 C CA . PHE A 1 67 ? 2.351 5.090 28.731 1.00 96.50 67 PHE A CA 1
ATOM 513 C C . PHE A 1 67 ? 0.844 5.254 28.489 1.00 96.50 67 PHE A C 1
ATOM 515 O O . PHE A 1 67 ? 0.039 4.985 29.378 1.00 96.50 67 PHE A O 1
ATOM 522 N N . LEU A 1 68 ? 0.437 5.638 27.276 1.00 96.44 68 LEU A N 1
ATOM 523 C CA . LEU A 1 68 ? -0.980 5.812 26.943 1.00 96.44 68 LEU A CA 1
ATOM 524 C C . LEU A 1 68 ? -1.747 4.483 26.977 1.00 96.44 68 LEU A C 1
ATOM 526 O O . LEU A 1 68 ? -2.862 4.422 27.500 1.00 96.44 68 LEU A O 1
ATOM 530 N N . ALA A 1 69 ? -1.149 3.411 26.455 1.00 96.25 69 ALA A N 1
ATOM 531 C CA . ALA A 1 69 ? -1.777 2.095 26.429 1.00 96.25 69 ALA A CA 1
ATOM 532 C C . ALA A 1 69 ? -1.893 1.472 27.834 1.00 96.25 69 ALA A C 1
ATOM 534 O O . ALA A 1 69 ? -2.944 0.935 28.186 1.00 96.25 69 ALA A O 1
ATOM 535 N N . THR A 1 70 ? -0.852 1.597 28.665 1.00 96.06 70 THR A N 1
ATOM 536 C CA . THR A 1 70 ? -0.878 1.173 30.077 1.00 96.06 70 THR A CA 1
ATOM 537 C C . THR A 1 70 ? -1.867 1.999 30.885 1.00 96.06 70 THR A C 1
ATOM 539 O O . THR A 1 70 ? -2.634 1.425 31.657 1.00 96.06 70 THR A O 1
ATOM 542 N N . PHE A 1 71 ? -1.915 3.320 30.677 1.00 96.69 71 PHE A N 1
ATOM 543 C CA . PHE A 1 71 ? -2.900 4.184 31.319 1.00 96.69 71 PHE A CA 1
ATOM 544 C C . PHE A 1 71 ? -4.317 3.699 31.017 1.00 96.69 71 PHE A C 1
ATOM 546 O O . PHE A 1 71 ? -5.092 3.511 31.948 1.00 96.69 71 PHE A O 1
ATOM 553 N N . LEU A 1 72 ? -4.642 3.439 29.745 1.00 95.25 72 LEU A N 1
ATOM 554 C CA . LEU A 1 72 ? -5.962 2.959 29.339 1.00 95.25 72 LEU A CA 1
ATOM 555 C C . LEU A 1 72 ? -6.298 1.596 29.968 1.00 95.25 72 LEU A C 1
ATOM 557 O O . LEU A 1 72 ? -7.365 1.441 30.561 1.00 95.25 72 LEU A O 1
ATOM 561 N N . ALA A 1 73 ? -5.391 0.619 29.876 1.00 95.81 73 ALA A N 1
ATOM 562 C CA . ALA A 1 73 ? -5.612 -0.731 30.398 1.00 95.81 73 ALA A CA 1
ATOM 563 C C . ALA A 1 73 ? -5.791 -0.748 31.927 1.00 95.81 73 ALA A C 1
ATOM 565 O O . ALA A 1 73 ? -6.714 -1.382 32.452 1.00 95.81 73 ALA A O 1
ATOM 566 N N . VAL A 1 74 ? -4.953 -0.005 32.657 1.00 95.62 74 VAL A N 1
ATOM 567 C CA . VAL A 1 74 ? -5.037 0.092 34.121 1.00 95.62 74 VAL A CA 1
ATOM 568 C C . VAL A 1 74 ? -6.237 0.929 34.555 1.00 95.62 74 VAL A C 1
ATOM 570 O O . VAL A 1 74 ? -6.937 0.554 35.490 1.00 95.62 74 VAL A O 1
ATOM 573 N N . TYR A 1 75 ? -6.545 2.021 33.856 1.00 94.81 75 TYR A N 1
ATOM 574 C CA . TYR A 1 75 ? -7.716 2.843 34.155 1.00 94.81 75 TYR A CA 1
ATOM 575 C C . TYR A 1 75 ? -9.006 2.023 34.064 1.00 94.81 75 TYR A C 1
ATOM 577 O O . TYR A 1 75 ? -9.790 2.011 35.015 1.00 94.81 75 TYR A O 1
ATOM 585 N N . LEU A 1 76 ? -9.208 1.284 32.966 1.00 93.31 76 LEU A N 1
ATOM 586 C CA . LEU A 1 76 ? -10.427 0.498 32.752 1.00 93.31 76 LEU A CA 1
ATOM 587 C C . LEU A 1 76 ? -10.527 -0.706 33.703 1.00 93.31 76 LEU A C 1
ATOM 589 O O . LEU A 1 76 ? -11.619 -1.053 34.152 1.00 93.31 76 LEU A O 1
ATOM 593 N N . THR A 1 77 ? -9.405 -1.329 34.072 1.00 93.00 77 THR A N 1
ATOM 594 C CA . THR A 1 77 ? -9.413 -2.407 35.077 1.00 93.00 77 THR A CA 1
ATOM 595 C C . THR A 1 77 ? -9.709 -1.890 36.482 1.00 93.00 77 THR A C 1
ATOM 597 O O . THR A 1 77 ? -10.587 -2.428 37.156 1.00 93.00 77 THR A O 1
ATOM 600 N N . VAL A 1 78 ? -9.031 -0.827 36.921 1.00 92.69 78 VAL A N 1
ATOM 601 C CA . VAL A 1 78 ? -9.199 -0.260 38.267 1.00 92.69 78 VAL A CA 1
ATOM 602 C C . VAL A 1 78 ? -10.606 0.306 38.448 1.00 92.69 78 VAL A C 1
ATOM 604 O O . VAL A 1 78 ? -11.259 0.003 39.444 1.00 92.69 78 VAL A O 1
ATOM 607 N N . THR A 1 79 ? -11.120 1.075 37.485 1.00 90.12 79 THR A N 1
ATOM 608 C CA . THR A 1 79 ? -12.487 1.626 37.563 1.00 90.12 79 THR A CA 1
ATOM 609 C C . THR A 1 79 ? -13.553 0.536 37.554 1.00 90.12 79 THR A C 1
ATOM 611 O O . THR A 1 79 ? -14.493 0.605 38.346 1.00 90.12 79 THR A O 1
ATOM 614 N N . SER A 1 80 ? -13.379 -0.513 36.747 1.00 88.62 80 SER A N 1
ATOM 615 C CA . SER A 1 80 ? -14.270 -1.676 36.749 1.00 88.62 80 SER A CA 1
ATOM 616 C C . SER A 1 80 ? -14.341 -2.372 38.115 1.00 88.62 80 SER A C 1
ATOM 618 O O . SER A 1 80 ? -15.432 -2.712 38.588 1.00 88.62 80 SER A O 1
ATOM 620 N N . ILE A 1 81 ? -13.191 -2.537 38.779 1.00 89.75 81 ILE A N 1
ATOM 621 C CA . ILE A 1 81 ? -13.103 -3.139 40.114 1.00 89.75 81 ILE A CA 1
ATOM 622 C C . ILE A 1 81 ? -13.738 -2.217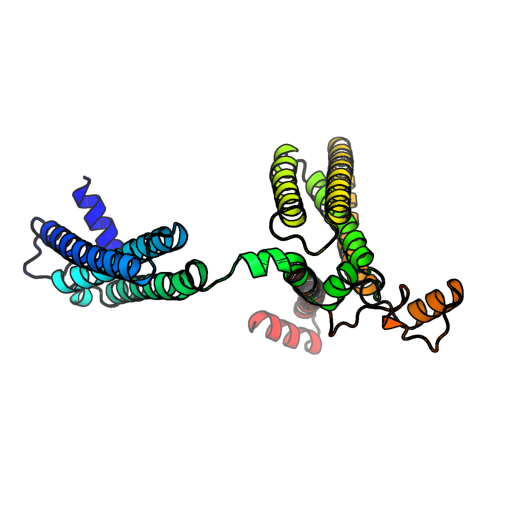 41.163 1.00 89.75 81 ILE A C 1
ATOM 624 O O . ILE A 1 81 ? -14.588 -2.666 41.931 1.00 89.75 81 ILE A O 1
ATOM 628 N N . LEU A 1 82 ? -13.383 -0.926 41.170 1.00 87.62 82 LEU A N 1
ATOM 629 C CA . LEU A 1 82 ? -13.891 0.055 42.138 1.00 87.62 82 LEU A CA 1
ATOM 630 C C . LEU A 1 82 ? -15.416 0.234 42.052 1.00 87.62 82 LEU A C 1
ATOM 632 O O . LEU A 1 82 ? -16.091 0.347 43.077 1.00 87.62 82 LEU A O 1
ATOM 636 N N . LYS A 1 83 ? -15.973 0.232 40.836 1.00 86.69 83 LYS A N 1
ATOM 637 C CA . LYS A 1 83 ? -17.413 0.415 40.584 1.00 86.69 83 LYS A CA 1
ATOM 638 C C . LYS A 1 83 ? -18.212 -0.892 40.569 1.00 86.69 83 LYS A C 1
ATOM 640 O O . LYS A 1 83 ? -19.445 -0.856 40.494 1.00 86.69 83 LYS A O 1
ATOM 645 N N . LEU A 1 84 ? -17.539 -2.043 40.681 1.00 83.69 84 LEU A N 1
ATOM 646 C CA . LEU 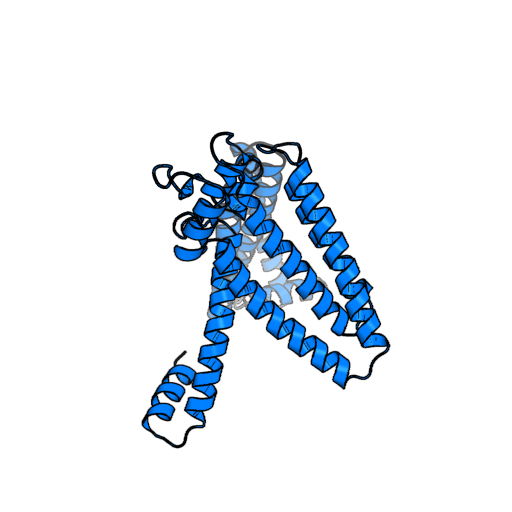A 1 84 ? -18.133 -3.383 40.600 1.00 83.69 84 LEU A CA 1
ATOM 647 C C . LEU A 1 84 ? -19.019 -3.563 39.352 1.00 83.69 84 LEU A C 1
ATOM 649 O O . LEU A 1 84 ? -20.075 -4.202 39.410 1.00 83.69 84 LEU A O 1
ATOM 653 N N . SER A 1 85 ? -18.603 -2.995 38.217 1.00 82.69 85 SER A N 1
ATOM 654 C CA . SER A 1 85 ? -19.399 -2.952 36.977 1.00 82.69 85 SER A CA 1
ATOM 655 C C . SER A 1 85 ? -19.758 -4.348 36.448 1.00 82.69 85 SER A C 1
ATOM 657 O O . SER A 1 85 ? -20.853 -4.545 35.910 1.00 82.69 85 SER A O 1
ATOM 659 N N . PHE A 1 86 ? -18.916 -5.349 36.737 1.00 82.88 86 PHE A N 1
ATOM 660 C CA . PHE A 1 86 ? -19.142 -6.763 36.416 1.00 82.88 86 PHE A CA 1
ATOM 661 C C . PHE A 1 86 ? -20.482 -7.321 36.911 1.00 82.88 86 PHE A C 1
ATOM 663 O O . PHE A 1 86 ? -21.020 -8.243 36.303 1.00 82.88 86 PHE A O 1
ATOM 670 N N . ARG A 1 87 ? -21.041 -6.790 38.007 1.00 82.25 87 ARG A N 1
ATOM 671 C CA . ARG A 1 87 ? -22.277 -7.327 38.597 1.00 82.25 87 ARG A CA 1
ATOM 672 C C . ARG A 1 87 ? -23.525 -6.978 37.786 1.00 82.25 87 ARG A C 1
ATOM 674 O O . ARG A 1 87 ? -24.478 -7.750 37.789 1.00 82.25 87 ARG A O 1
ATOM 681 N N . LYS A 1 88 ? -23.532 -5.819 37.122 1.00 82.38 88 LYS A N 1
ATOM 682 C CA . LYS A 1 88 ? -24.659 -5.375 36.286 1.00 82.38 88 LYS A CA 1
ATOM 683 C C . LYS A 1 88 ? -24.445 -5.711 34.818 1.00 82.38 88 LYS A C 1
ATOM 685 O O . LYS A 1 88 ? -25.385 -6.160 34.177 1.00 82.38 88 LYS A O 1
ATOM 690 N N . ASN A 1 89 ? -23.235 -5.501 34.297 1.00 85.06 89 ASN A N 1
ATOM 691 C CA . ASN A 1 89 ? -22.956 -5.616 32.865 1.00 85.06 89 ASN A CA 1
ATOM 692 C C . ASN A 1 89 ? -21.670 -6.428 32.595 1.00 85.06 89 ASN A C 1
ATOM 694 O O . ASN A 1 89 ? -20.688 -5.874 32.103 1.00 85.06 89 ASN A O 1
ATOM 698 N N . PRO A 1 90 ? -21.644 -7.744 32.888 1.00 86.06 90 PRO A N 1
ATOM 699 C CA . PRO A 1 90 ? -20.420 -8.545 32.816 1.00 86.06 90 PRO A CA 1
ATOM 700 C C . PRO A 1 90 ? -19.809 -8.572 31.410 1.00 86.06 90 PRO A C 1
ATOM 702 O O . PRO A 1 90 ? -18.595 -8.460 31.271 1.00 86.06 90 PRO A O 1
ATOM 705 N N . ALA A 1 91 ? -20.638 -8.672 30.365 1.00 87.81 91 ALA A N 1
ATOM 706 C CA . ALA A 1 91 ? -20.168 -8.773 28.985 1.00 87.81 91 ALA A CA 1
ATOM 707 C C . ALA A 1 91 ? -19.470 -7.492 28.497 1.00 87.81 91 ALA A C 1
ATOM 709 O O . ALA A 1 91 ? -18.383 -7.568 27.930 1.00 87.81 91 ALA A O 1
ATOM 710 N N . THR A 1 92 ? -20.058 -6.316 28.749 1.00 87.94 92 THR A N 1
ATOM 711 C CA . THR A 1 92 ? -19.473 -5.034 28.321 1.00 87.94 92 THR A CA 1
ATOM 712 C C . THR A 1 92 ? -18.209 -4.722 29.110 1.00 87.94 92 THR A C 1
ATOM 714 O O . THR A 1 92 ? -17.200 -4.348 28.525 1.00 87.94 92 THR A O 1
ATOM 717 N N . THR A 1 93 ? -18.228 -4.963 30.427 1.00 89.62 93 THR A N 1
ATOM 718 C CA . THR A 1 93 ? -17.056 -4.796 31.289 1.00 89.62 93 THR A CA 1
ATOM 719 C C . THR A 1 93 ? -15.889 -5.678 30.832 1.00 89.62 93 THR A C 1
ATOM 721 O O . THR A 1 93 ? -14.761 -5.198 30.720 1.00 89.62 93 THR A O 1
ATOM 724 N N . LEU A 1 94 ? -16.151 -6.960 30.549 1.00 90.94 94 LEU A N 1
ATOM 725 C CA . LEU A 1 94 ? -15.125 -7.899 30.098 1.00 90.94 94 LEU A CA 1
ATOM 726 C C . LEU A 1 94 ? -14.564 -7.492 28.729 1.00 90.94 94 LEU A C 1
ATOM 728 O O . LEU A 1 94 ? -13.350 -7.480 28.553 1.00 90.94 94 LEU A O 1
ATOM 732 N N . LEU A 1 95 ? -15.429 -7.109 27.785 1.00 91.25 95 LEU A N 1
ATOM 733 C CA . LEU A 1 95 ? -15.014 -6.658 26.456 1.00 91.25 95 LEU A CA 1
ATOM 734 C C . LEU A 1 95 ? -14.138 -5.398 26.531 1.00 91.25 95 LEU A C 1
ATOM 736 O O . LEU A 1 95 ? -13.093 -5.339 25.883 1.00 91.25 95 LEU A O 1
ATOM 740 N N . GLY A 1 96 ? -14.519 -4.417 27.354 1.00 91.69 96 GLY A N 1
ATOM 741 C CA . GLY A 1 96 ? -13.741 -3.196 27.575 1.00 91.69 96 GLY A CA 1
ATOM 742 C C . GLY A 1 96 ? -12.353 -3.478 28.155 1.00 91.69 96 GLY A C 1
ATOM 743 O O . GLY A 1 96 ? -11.357 -2.965 27.656 1.00 91.69 96 GLY A O 1
ATOM 744 N N . ILE A 1 97 ? -12.259 -4.357 29.156 1.00 93.50 97 ILE A N 1
ATOM 745 C CA . ILE A 1 97 ? -10.971 -4.740 29.755 1.00 93.50 97 ILE A CA 1
ATOM 746 C C . ILE A 1 97 ? -10.110 -5.529 28.766 1.00 93.50 97 ILE A C 1
ATOM 748 O O . ILE A 1 97 ? -8.945 -5.191 28.570 1.00 93.50 97 ILE A O 1
ATOM 752 N N . ILE A 1 98 ? -10.668 -6.562 28.130 1.00 94.69 98 ILE A N 1
ATOM 753 C CA . ILE A 1 98 ? -9.925 -7.407 27.186 1.00 94.69 98 ILE A CA 1
ATOM 754 C C . ILE A 1 98 ? -9.413 -6.567 26.016 1.00 94.69 98 ILE A C 1
ATOM 756 O O . ILE A 1 98 ? -8.239 -6.661 25.672 1.00 94.69 98 ILE A O 1
ATOM 760 N N . SER A 1 99 ? -10.254 -5.709 25.434 1.00 94.56 99 SER A N 1
ATOM 761 C CA . SER A 1 99 ? -9.839 -4.831 24.334 1.00 94.56 99 SER A CA 1
ATOM 762 C C . SER A 1 99 ? -8.709 -3.881 24.745 1.00 94.56 99 SER A C 1
ATOM 764 O O . SER A 1 99 ? -7.738 -3.744 24.004 1.00 94.56 99 SER A O 1
ATOM 766 N N . ALA A 1 100 ? -8.763 -3.298 25.945 1.00 95.44 100 ALA A N 1
ATOM 767 C CA . ALA A 1 100 ? -7.710 -2.421 26.449 1.00 95.44 100 ALA A CA 1
ATOM 768 C C . ALA A 1 100 ? -6.374 -3.148 26.662 1.00 95.44 100 ALA A C 1
ATOM 770 O O . ALA A 1 100 ? -5.318 -2.619 26.313 1.00 95.44 100 ALA A O 1
ATOM 771 N N . TRP A 1 101 ? -6.409 -4.379 27.178 1.00 97.00 101 TRP A N 1
ATOM 772 C CA . TRP A 1 101 ? -5.209 -5.205 27.311 1.00 97.00 101 TRP A CA 1
ATOM 773 C C . TRP A 1 101 ? -4.673 -5.689 25.964 1.00 97.00 101 TRP A C 1
ATOM 775 O O . TRP A 1 101 ? -3.461 -5.727 25.795 1.00 97.00 101 TRP A O 1
ATOM 785 N N . ILE A 1 102 ? -5.532 -5.991 24.985 1.00 96.50 102 ILE A N 1
ATOM 786 C CA . ILE A 1 102 ? -5.094 -6.283 23.611 1.00 96.50 102 ILE A CA 1
ATOM 787 C C . ILE A 1 102 ? -4.377 -5.067 23.020 1.00 96.50 102 ILE A C 1
ATOM 789 O O . ILE A 1 102 ? -3.301 -5.223 22.452 1.00 96.50 102 ILE A O 1
ATOM 793 N N . ILE A 1 103 ? -4.921 -3.856 23.193 1.00 96.00 103 ILE A N 1
ATOM 794 C CA . ILE A 1 103 ? -4.258 -2.619 22.756 1.00 96.00 103 ILE A CA 1
ATOM 795 C C . ILE A 1 103 ? -2.887 -2.490 23.424 1.00 96.00 103 ILE A C 1
ATOM 797 O O . ILE A 1 103 ? -1.906 -2.238 22.731 1.00 96.00 103 ILE A O 1
ATOM 801 N N . TYR A 1 104 ? -2.790 -2.709 24.737 1.00 96.69 104 TYR A N 1
ATOM 802 C CA . TYR A 1 104 ? -1.505 -2.705 25.437 1.00 96.69 104 TYR A CA 1
ATOM 803 C C . TYR A 1 104 ? -0.531 -3.760 24.900 1.00 96.69 104 TYR A C 1
ATOM 805 O O . TYR A 1 104 ? 0.618 -3.426 24.634 1.00 96.69 104 TYR A O 1
ATOM 813 N N . LEU A 1 105 ? -0.972 -5.002 24.684 1.00 95.62 105 LEU A N 1
ATOM 814 C CA . LEU A 1 105 ? -0.126 -6.072 24.147 1.00 95.62 105 LEU A CA 1
ATOM 815 C C . LEU A 1 105 ? 0.386 -5.742 22.744 1.00 95.62 105 LEU A C 1
ATOM 817 O O . LEU A 1 105 ? 1.563 -5.948 22.460 1.00 95.62 105 LEU A O 1
ATOM 821 N N . VAL A 1 106 ? -0.472 -5.194 21.881 1.00 96.50 106 VAL A N 1
ATOM 822 C CA . VAL A 1 106 ? -0.080 -4.760 20.537 1.00 96.50 106 VAL A CA 1
ATOM 823 C C . VAL A 1 106 ? 0.902 -3.595 20.631 1.00 96.50 106 VAL A C 1
ATOM 825 O O . VAL A 1 106 ? 1.974 -3.664 20.045 1.00 96.50 106 VAL A O 1
ATOM 828 N N . VAL A 1 107 ? 0.597 -2.549 21.399 1.00 96.00 107 VAL A N 1
ATOM 829 C CA . VAL A 1 107 ? 1.466 -1.367 21.511 1.00 96.00 107 VAL A CA 1
ATOM 830 C C . VAL A 1 107 ? 2.807 -1.703 22.164 1.00 96.00 107 VAL A C 1
ATOM 832 O O . VAL A 1 107 ? 3.838 -1.246 21.688 1.00 96.00 107 VAL A O 1
ATOM 835 N N . SER A 1 108 ? 2.820 -2.518 23.217 1.00 93.50 108 SER A N 1
ATOM 836 C CA . SER A 1 108 ? 4.048 -2.917 23.904 1.00 93.50 108 SER A CA 1
ATOM 837 C C . SER A 1 108 ? 4.861 -3.906 23.075 1.00 93.50 108 SER A C 1
ATOM 839 O O . SER A 1 108 ? 6.058 -3.714 22.933 1.00 93.50 108 SER A O 1
ATOM 841 N N . GLY A 1 109 ? 4.237 -4.950 22.523 1.00 93.75 109 GLY A N 1
ATOM 842 C CA . GLY A 1 109 ? 4.943 -5.989 21.772 1.00 93.75 109 GLY A CA 1
ATOM 843 C C . GLY A 1 109 ? 5.369 -5.519 20.384 1.00 93.75 109 GLY A C 1
ATOM 844 O O . GLY A 1 109 ? 6.553 -5.511 20.061 1.00 93.75 109 GLY A O 1
ATOM 845 N N . PHE A 1 110 ? 4.410 -5.081 19.563 1.00 94.06 110 PHE A N 1
ATOM 846 C CA . PHE A 1 110 ? 4.717 -4.594 18.217 1.00 94.06 110 PHE A CA 1
ATOM 847 C C . PHE A 1 110 ? 5.458 -3.257 18.252 1.00 94.06 110 PHE A C 1
ATOM 849 O O . PHE A 1 110 ? 6.335 -3.041 17.424 1.00 94.06 110 PHE A O 1
ATOM 856 N N . GLY A 1 111 ? 5.142 -2.364 19.195 1.00 93.44 111 GLY A N 1
ATOM 857 C CA . GLY A 1 111 ? 5.852 -1.090 19.316 1.00 93.44 111 GLY A CA 1
ATOM 858 C C . GLY A 1 111 ? 7.311 -1.257 19.732 1.00 93.44 111 GLY A C 1
ATOM 859 O O . GLY A 1 111 ? 8.148 -0.533 19.200 1.00 93.44 111 GLY A O 1
ATOM 860 N N . HIS A 1 112 ? 7.625 -2.220 20.611 1.00 93.88 112 HIS A N 1
ATOM 861 C CA . HIS A 1 112 ? 9.010 -2.517 20.993 1.00 93.88 112 HIS A CA 1
ATOM 862 C C . HIS A 1 112 ? 9.786 -3.033 19.782 1.00 93.88 112 HIS A C 1
ATOM 864 O O . HIS A 1 112 ? 10.753 -2.398 19.370 1.00 93.88 112 HIS A O 1
ATOM 870 N N . PHE A 1 113 ? 9.254 -4.049 19.095 1.00 94.19 113 PHE A N 1
ATOM 871 C CA . PHE A 1 113 ? 9.836 -4.531 17.843 1.00 94.19 113 PHE A CA 1
ATOM 872 C C . PHE A 1 113 ? 10.021 -3.400 16.819 1.00 94.19 113 PHE A C 1
ATOM 874 O O . PHE A 1 113 ? 11.100 -3.216 16.273 1.00 94.19 113 PHE A O 1
ATOM 881 N N . ALA A 1 114 ? 8.975 -2.616 16.549 1.00 93.50 114 ALA A N 1
ATOM 882 C CA . ALA A 1 114 ? 8.984 -1.640 15.468 1.00 93.50 114 ALA A CA 1
ATOM 883 C C . ALA A 1 114 ? 9.833 -0.396 15.763 1.00 93.50 114 ALA A C 1
ATOM 885 O O . ALA A 1 114 ? 10.312 0.225 14.822 1.00 93.50 114 ALA A O 1
ATOM 886 N N . LEU A 1 115 ? 9.995 0.033 17.014 1.00 92.56 115 LEU A N 1
ATOM 887 C CA . LEU A 1 115 ? 10.719 1.271 17.334 1.00 92.56 115 LEU A CA 1
ATOM 888 C C . LEU A 1 115 ? 12.104 1.020 17.930 1.00 92.56 115 LEU A C 1
ATOM 890 O O . LEU A 1 115 ? 12.985 1.856 17.723 1.00 92.56 115 LEU A O 1
ATOM 894 N N . ILE A 1 116 ? 12.289 -0.092 18.640 1.00 92.00 116 ILE A N 1
ATOM 895 C CA . ILE A 1 116 ? 13.537 -0.435 19.326 1.00 92.00 116 ILE A CA 1
ATOM 896 C C . ILE A 1 116 ? 14.340 -1.433 18.490 1.00 92.00 116 ILE A C 1
ATOM 898 O O . ILE A 1 116 ? 15.412 -1.076 18.006 1.00 92.00 116 ILE A O 1
ATOM 902 N N . ASP A 1 117 ? 13.799 -2.631 18.253 1.00 91.94 117 ASP A N 1
ATOM 903 C CA . ASP A 1 117 ? 14.558 -3.724 17.622 1.00 91.94 117 ASP A CA 1
ATOM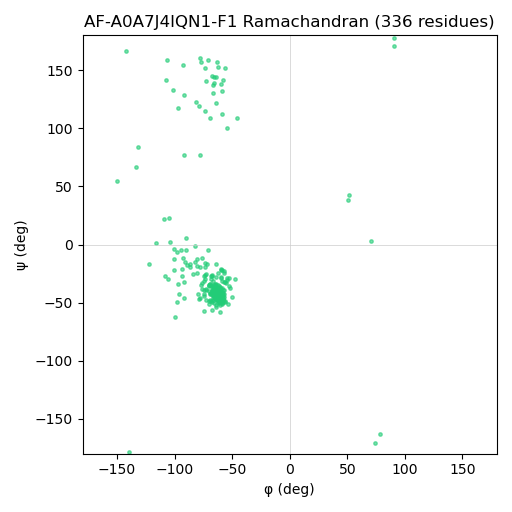 904 C C . ASP A 1 117 ? 14.730 -3.548 16.105 1.00 91.94 117 ASP A C 1
ATOM 906 O O . ASP A 1 117 ? 15.724 -3.980 15.521 1.00 91.94 117 ASP A O 1
ATOM 910 N N . ALA A 1 118 ? 13.748 -2.947 15.429 1.00 90.44 118 ALA A N 1
ATOM 911 C CA . ALA A 1 118 ? 13.722 -2.889 13.974 1.00 90.44 118 ALA A CA 1
ATOM 912 C C . ALA A 1 118 ? 14.753 -1.901 13.407 1.00 90.44 118 ALA A C 1
ATOM 914 O O . ALA A 1 118 ? 14.625 -0.670 13.487 1.00 90.44 118 ALA A O 1
ATOM 915 N N . GLU A 1 119 ? 15.727 -2.454 12.690 1.00 89.62 119 GLU A N 1
ATOM 916 C CA . GLU A 1 119 ? 16.681 -1.705 11.878 1.00 89.62 119 GLU A CA 1
ATOM 917 C C . GLU A 1 119 ? 16.048 -1.266 10.547 1.00 89.62 119 GLU A C 1
ATOM 919 O O . GLU A 1 119 ? 16.288 -1.830 9.477 1.00 89.62 119 GLU A O 1
ATOM 924 N N . TRP A 1 120 ? 15.220 -0.217 10.590 1.00 87.06 120 TRP A N 1
ATOM 925 C CA . TRP A 1 120 ? 14.559 0.325 9.392 1.00 87.06 120 TRP A CA 1
ATOM 926 C C . TRP A 1 120 ? 15.524 0.754 8.287 1.00 87.06 120 TRP A C 1
ATOM 928 O O . TRP A 1 120 ? 15.137 0.773 7.122 1.00 87.06 120 TRP A O 1
ATOM 938 N N . GLU A 1 121 ? 16.773 1.077 8.622 1.00 86.44 121 GLU A N 1
ATOM 939 C CA . GLU A 1 121 ? 17.807 1.386 7.631 1.00 86.44 121 GLU A CA 1
ATOM 940 C C . GLU A 1 121 ? 18.066 0.199 6.696 1.00 86.44 121 GLU A C 1
ATOM 942 O O . GLU A 1 121 ? 18.181 0.393 5.487 1.00 86.44 121 GLU A O 1
ATOM 947 N N . VAL A 1 122 ? 18.032 -1.035 7.214 1.00 85.44 122 VAL A N 1
ATOM 948 C CA . VAL A 1 122 ? 18.163 -2.261 6.412 1.00 85.44 122 VAL A CA 1
ATOM 949 C C . VAL A 1 122 ? 16.980 -2.409 5.457 1.00 85.44 122 VAL A C 1
ATOM 951 O O . VAL A 1 122 ? 17.161 -2.774 4.292 1.00 85.44 122 VAL A O 1
ATOM 954 N N . VAL A 1 123 ? 15.768 -2.076 5.910 1.00 86.00 123 VAL A N 1
ATOM 955 C CA . VAL A 1 123 ? 14.562 -2.087 5.065 1.00 86.00 123 VAL A CA 1
ATOM 956 C C . VAL A 1 123 ? 14.660 -1.024 3.969 1.00 86.00 123 VAL A C 1
ATOM 958 O O . VAL A 1 123 ? 14.358 -1.307 2.810 1.00 86.00 123 VAL A O 1
ATOM 961 N N . TRP A 1 124 ? 15.134 0.182 4.295 1.00 85.94 124 TRP A N 1
ATOM 962 C CA . TRP A 1 124 ? 15.334 1.257 3.319 1.00 85.94 124 TRP A CA 1
ATOM 963 C C . TRP A 1 124 ? 16.413 0.921 2.286 1.00 85.94 124 TRP A C 1
ATOM 965 O O . TRP A 1 124 ? 16.208 1.162 1.090 1.00 85.94 124 TRP A O 1
ATOM 975 N N . ALA A 1 125 ? 17.514 0.303 2.718 1.00 85.38 125 ALA A N 1
ATOM 976 C CA . ALA A 1 125 ? 18.584 -0.176 1.847 1.00 85.38 125 ALA A CA 1
ATOM 977 C C . ALA A 1 125 ? 18.095 -1.263 0.876 1.00 85.38 125 ALA A C 1
ATOM 979 O O . ALA A 1 125 ? 18.470 -1.278 -0.297 1.00 85.38 125 ALA A O 1
ATOM 980 N N . ASN A 1 126 ? 17.194 -2.133 1.340 1.00 85.94 126 ASN A N 1
ATOM 981 C CA . ASN A 1 126 ? 16.668 -3.268 0.581 1.00 85.94 126 ASN A CA 1
ATOM 982 C C . ASN A 1 126 ? 15.239 -3.048 0.058 1.00 85.94 126 ASN A C 1
ATOM 984 O O . ASN A 1 126 ? 14.530 -3.998 -0.260 1.00 85.94 126 ASN A O 1
ATOM 988 N N . ARG A 1 127 ? 14.786 -1.800 -0.093 1.00 87.00 127 ARG A N 1
ATOM 989 C CA . ARG A 1 127 ? 13.413 -1.496 -0.545 1.00 87.00 127 ARG A CA 1
ATOM 990 C C . ARG A 1 127 ? 13.041 -2.133 -1.889 1.00 87.00 127 ARG A C 1
ATOM 992 O O . ARG A 1 127 ? 11.894 -2.520 -2.089 1.00 87.00 127 ARG A O 1
ATOM 999 N N . VAL A 1 128 ? 14.005 -2.288 -2.800 1.00 86.50 128 VAL A N 1
ATOM 1000 C CA . VAL A 1 128 ? 13.785 -2.944 -4.102 1.00 86.50 128 VAL A CA 1
ATOM 1001 C C . VAL A 1 128 ? 13.448 -4.425 -3.921 1.00 86.50 128 VAL A C 1
ATOM 1003 O O . VAL A 1 128 ? 12.532 -4.914 -4.581 1.00 86.50 128 VAL A O 1
ATOM 1006 N N . LEU A 1 129 ? 14.087 -5.097 -2.955 1.00 87.25 129 LEU A N 1
ATOM 1007 C CA . LEU A 1 129 ? 13.801 -6.486 -2.588 1.00 87.25 129 LEU A CA 1
ATOM 1008 C C . LEU A 1 129 ? 12.347 -6.645 -2.141 1.00 87.25 129 LEU A C 1
ATOM 1010 O O . LEU A 1 129 ? 11.663 -7.565 -2.579 1.00 87.25 129 LEU A O 1
ATOM 1014 N N . VAL A 1 130 ? 11.855 -5.710 -1.325 1.00 86.06 130 VAL A N 1
ATOM 1015 C CA . VAL A 1 130 ? 10.463 -5.705 -0.849 1.00 86.06 130 VAL A CA 1
ATOM 1016 C C . VAL A 1 130 ? 9.474 -5.485 -1.997 1.00 86.06 130 VAL A C 1
ATOM 1018 O O . VAL A 1 130 ? 8.399 -6.081 -2.012 1.00 86.06 130 VAL A O 1
ATOM 1021 N N . ILE A 1 131 ? 9.810 -4.639 -2.973 1.00 86.31 131 ILE A N 1
ATOM 1022 C CA . ILE A 1 131 ? 8.897 -4.289 -4.069 1.00 86.31 131 ILE A CA 1
ATOM 1023 C C . ILE A 1 131 ? 8.864 -5.383 -5.144 1.00 86.31 131 ILE A C 1
ATOM 1025 O O . ILE A 1 131 ? 7.784 -5.715 -5.635 1.00 86.31 131 ILE A O 1
ATOM 1029 N N . VAL A 1 132 ? 10.024 -5.936 -5.502 1.00 82.31 132 VAL A N 1
ATOM 1030 C CA . VAL A 1 132 ? 10.210 -6.714 -6.737 1.00 82.31 132 VAL A CA 1
ATOM 1031 C C . VAL A 1 132 ? 10.725 -8.144 -6.501 1.00 82.31 132 VAL A C 1
ATOM 1033 O O . VAL A 1 132 ? 10.616 -9.002 -7.375 1.00 82.31 132 VAL A O 1
ATOM 1036 N N . GLY A 1 133 ? 11.271 -8.438 -5.322 1.00 85.44 133 GLY A N 1
ATOM 1037 C CA . GLY A 1 133 ? 11.851 -9.745 -5.012 1.00 85.44 133 GLY A CA 1
ATOM 1038 C C . GLY A 1 133 ? 13.343 -9.858 -5.336 1.00 85.44 133 GLY A C 1
ATOM 1039 O O . GLY A 1 133 ? 13.987 -8.913 -5.801 1.00 85.44 133 GLY A O 1
ATOM 1040 N N . GLN A 1 134 ? 13.910 -11.025 -5.025 1.00 84.25 134 GLN A N 1
ATOM 1041 C CA . GLN A 1 134 ? 15.358 -11.241 -4.945 1.00 84.25 134 GLN A CA 1
ATOM 1042 C C . GLN A 1 134 ? 16.059 -11.139 -6.299 1.00 84.25 134 GLN A C 1
ATOM 1044 O O . GLN A 1 134 ? 16.937 -10.294 -6.453 1.00 84.25 134 GLN A O 1
ATOM 1049 N N . LEU A 1 135 ? 15.640 -11.929 -7.291 1.00 79.38 135 LEU A N 1
ATOM 1050 C CA . LEU A 1 135 ? 16.347 -12.013 -8.575 1.00 79.38 135 LEU A CA 1
ATOM 1051 C C . LEU A 1 135 ? 16.372 -10.672 -9.320 1.00 79.38 135 LEU A C 1
ATOM 1053 O O . LEU A 1 135 ? 17.379 -10.260 -9.885 1.00 79.38 135 LEU A O 1
ATOM 1057 N N . MET A 1 136 ? 15.254 -9.952 -9.301 1.00 81.88 136 MET A N 1
ATOM 1058 C CA . MET A 1 136 ? 15.158 -8.660 -9.977 1.00 81.88 136 MET A CA 1
ATOM 1059 C C . MET A 1 136 ? 16.008 -7.599 -9.273 1.00 81.88 136 MET A C 1
ATOM 1061 O O . MET A 1 136 ? 16.607 -6.756 -9.940 1.00 81.88 136 MET A O 1
ATOM 1065 N N . THR A 1 137 ? 16.112 -7.668 -7.943 1.00 85.56 137 THR A N 1
ATOM 1066 C CA . THR A 1 137 ? 17.020 -6.815 -7.163 1.00 85.56 137 THR A CA 1
ATOM 1067 C C . THR A 1 137 ? 18.480 -7.145 -7.462 1.00 85.56 137 THR A C 1
ATOM 1069 O O . THR A 1 137 ? 19.296 -6.244 -7.648 1.00 85.56 137 THR A O 1
ATOM 1072 N N . GLU A 1 138 ? 18.809 -8.428 -7.579 1.00 83.62 138 GLU A N 1
ATOM 1073 C CA . GLU A 1 138 ? 20.133 -8.890 -7.993 1.00 83.62 138 GLU A CA 1
ATOM 1074 C C . GLU A 1 138 ? 20.483 -8.357 -9.390 1.00 83.62 138 GLU A C 1
ATOM 1076 O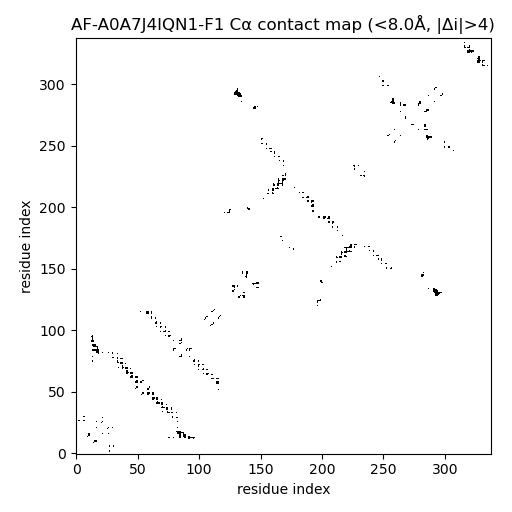 O . GLU A 1 138 ? 21.531 -7.744 -9.559 1.00 83.62 138 GLU A O 1
ATOM 1081 N N . SER A 1 139 ? 19.553 -8.426 -10.349 1.00 80.00 139 SER A N 1
ATOM 1082 C CA . SER A 1 139 ? 19.744 -7.892 -11.710 1.00 80.00 139 SER A CA 1
ATOM 1083 C C . SER A 1 139 ? 19.934 -6.369 -11.794 1.00 80.00 139 SER A C 1
ATOM 1085 O O . SER A 1 139 ? 20.378 -5.855 -12.818 1.00 80.00 139 SER A O 1
ATOM 1087 N N . LEU A 1 140 ? 19.571 -5.633 -10.738 1.00 82.62 140 LEU A N 1
ATOM 1088 C CA . LEU A 1 140 ? 19.750 -4.181 -10.640 1.00 82.62 140 LEU A CA 1
ATOM 1089 C C . LEU A 1 140 ? 21.053 -3.784 -9.937 1.00 82.62 140 LEU A C 1
ATOM 1091 O O . LEU A 1 140 ? 21.505 -2.650 -10.088 1.00 82.62 140 LEU A O 1
ATOM 1095 N N . THR A 1 141 ? 21.622 -4.687 -9.141 1.00 80.19 141 THR A N 1
ATOM 1096 C CA . THR A 1 141 ? 22.787 -4.417 -8.285 1.00 80.19 141 THR A CA 1
ATOM 1097 C C . THR A 1 141 ? 24.056 -5.093 -8.799 1.00 80.19 141 THR A C 1
ATOM 1099 O O . THR A 1 141 ? 25.151 -4.591 -8.560 1.00 80.19 141 THR A O 1
ATOM 1102 N N . GLN A 1 142 ? 23.921 -6.201 -9.530 1.00 81.88 142 GLN A N 1
ATOM 1103 C CA . GLN A 1 142 ? 25.024 -7.021 -10.018 1.00 81.88 142 GLN A CA 1
ATOM 1104 C C . GLN A 1 142 ? 25.223 -6.869 -11.528 1.00 81.88 142 GLN A C 1
ATOM 1106 O O . GLN A 1 142 ? 24.266 -6.808 -12.293 1.00 81.88 142 GLN A O 1
ATOM 1111 N N . SER A 1 143 ? 26.479 -6.848 -11.978 1.00 76.81 143 SER A N 1
ATOM 1112 C CA . SER A 1 143 ? 26.841 -6.643 -13.390 1.00 76.81 143 SER A CA 1
ATOM 1113 C C . SER A 1 143 ? 26.774 -7.905 -14.257 1.00 76.81 143 SER A C 1
ATOM 1115 O O . SER A 1 143 ? 26.806 -7.795 -15.482 1.00 76.81 143 SER A O 1
ATOM 1117 N N . TYR A 1 144 ? 26.699 -9.092 -13.648 1.00 78.50 144 TYR A N 1
ATOM 1118 C CA . TYR A 1 144 ? 26.670 -10.371 -14.367 1.00 78.50 144 TYR A CA 1
ATOM 1119 C C . TYR A 1 144 ? 25.263 -10.804 -14.799 1.00 78.50 144 TYR A C 1
ATOM 1121 O O . TYR A 1 144 ? 25.143 -11.657 -15.674 1.00 78.50 144 TYR A O 1
ATOM 1129 N N . LEU A 1 145 ? 24.205 -10.219 -14.224 1.00 74.94 145 LEU A N 1
ATOM 1130 C CA . LEU A 1 145 ? 22.831 -10.420 -14.681 1.00 74.94 145 LEU A CA 1
ATOM 1131 C C . LEU A 1 145 ? 22.383 -9.206 -15.509 1.00 74.94 145 LEU A C 1
ATOM 1133 O O . LEU A 1 145 ? 22.550 -8.069 -15.067 1.00 74.94 145 LEU A O 1
ATOM 1137 N N . PRO A 1 146 ? 21.769 -9.396 -16.689 1.00 78.62 146 PRO A N 1
ATOM 1138 C CA . PRO A 1 146 ? 21.154 -8.288 -17.400 1.00 78.62 146 PRO A CA 1
ATOM 1139 C C . PRO A 1 146 ? 19.969 -7.746 -16.595 1.00 78.62 146 PRO A C 1
ATOM 1141 O O . PRO A 1 146 ? 19.156 -8.509 -16.082 1.00 78.62 146 PRO A O 1
ATOM 1144 N N . ASN A 1 147 ? 19.828 -6.421 -16.547 1.00 81.62 147 ASN A N 1
ATOM 1145 C CA . ASN A 1 147 ? 18.708 -5.765 -15.876 1.00 81.62 147 ASN A CA 1
ATOM 1146 C C . ASN A 1 147 ? 17.364 -6.219 -16.485 1.00 81.62 147 ASN A C 1
ATOM 1148 O O . ASN A 1 147 ? 17.055 -5.878 -17.628 1.00 81.62 147 ASN A O 1
ATOM 1152 N N . GLN A 1 148 ? 16.556 -6.957 -15.716 1.00 80.06 148 GLN A N 1
ATOM 1153 C CA . GLN A 1 148 ? 15.231 -7.451 -16.127 1.00 80.06 148 GLN A CA 1
ATOM 1154 C C . GLN A 1 148 ? 14.081 -6.521 -15.689 1.00 80.06 148 GLN A C 1
ATOM 1156 O O . GLN A 1 148 ? 12.930 -6.728 -16.079 1.00 80.06 148 GLN A O 1
ATOM 1161 N N . SER A 1 149 ? 14.363 -5.451 -14.931 1.00 82.50 149 SER A N 1
ATOM 1162 C CA . SER A 1 149 ? 13.343 -4.530 -14.393 1.00 82.50 149 SER A CA 1
ATOM 1163 C C . SER A 1 149 ? 12.493 -3.834 -15.461 1.00 82.50 149 SER A C 1
ATOM 1165 O O . SER A 1 149 ? 11.370 -3.413 -15.178 1.00 82.50 149 SER A O 1
ATOM 1167 N N . TRP A 1 150 ? 12.972 -3.761 -16.709 1.00 84.56 150 TRP A N 1
ATOM 1168 C CA . TRP A 1 150 ? 12.237 -3.209 -17.854 1.00 84.56 150 TRP A CA 1
ATOM 1169 C C . TRP A 1 150 ? 10.858 -3.861 -18.063 1.00 84.56 150 TRP A C 1
ATOM 1171 O O . TRP A 1 150 ? 9.925 -3.187 -18.517 1.00 84.56 150 TRP A O 1
ATOM 1181 N N . ARG A 1 151 ? 10.698 -5.134 -17.674 1.00 87.12 151 ARG A N 1
ATOM 1182 C CA . ARG A 1 151 ? 9.418 -5.862 -17.705 1.00 87.12 151 ARG A CA 1
ATOM 1183 C C . ARG A 1 151 ? 8.371 -5.170 -16.835 1.00 87.12 151 ARG A C 1
ATOM 1185 O O . ARG A 1 151 ? 7.259 -4.902 -17.284 1.00 87.12 151 ARG A O 1
ATOM 1192 N N . LEU A 1 152 ? 8.762 -4.787 -15.620 1.00 87.94 152 LEU A N 1
ATOM 1193 C CA . LEU A 1 152 ? 7.895 -4.119 -14.645 1.00 87.94 152 LEU A CA 1
ATOM 1194 C C . LEU A 1 152 ? 7.533 -2.716 -15.091 1.00 87.94 152 LEU A C 1
ATOM 1196 O O . LEU A 1 152 ? 6.380 -2.313 -14.981 1.00 87.94 152 LEU A O 1
ATOM 1200 N N . TRP A 1 153 ? 8.514 -1.978 -15.613 1.00 90.12 153 TRP A N 1
ATOM 1201 C CA . TRP A 1 153 ? 8.280 -0.629 -16.111 1.00 90.12 153 TRP A CA 1
ATOM 1202 C C . TRP A 1 153 ? 7.250 -0.642 -17.237 1.00 90.12 153 TRP A C 1
ATOM 1204 O O . TRP A 1 153 ? 6.332 0.170 -17.229 1.00 90.12 153 TRP A O 1
ATOM 1214 N N . SER A 1 154 ? 7.324 -1.612 -18.148 1.00 91.31 154 SER A N 1
ATOM 1215 C CA . SER A 1 154 ? 6.345 -1.758 -19.231 1.00 91.31 154 SER A CA 1
ATOM 1216 C C . SER A 1 154 ? 4.921 -1.956 -18.692 1.00 91.31 154 SER A C 1
ATOM 1218 O O . SER A 1 154 ? 3.993 -1.262 -19.109 1.00 91.31 154 SER A O 1
ATOM 1220 N N . VAL A 1 155 ? 4.753 -2.840 -17.703 1.00 91.50 155 VAL A N 1
ATOM 1221 C CA . VAL A 1 155 ? 3.457 -3.082 -17.044 1.00 91.50 155 VAL A CA 1
ATOM 1222 C C . VAL A 1 155 ? 2.973 -1.846 -16.285 1.00 91.50 155 VAL A C 1
ATOM 1224 O O . VAL A 1 155 ? 1.797 -1.490 -16.369 1.00 91.50 155 VAL A O 1
ATOM 1227 N N . LEU A 1 156 ? 3.870 -1.158 -15.576 1.00 92.38 156 LEU A N 1
ATOM 1228 C CA . LEU A 1 156 ? 3.553 0.037 -14.799 1.00 92.38 156 LEU A CA 1
ATOM 1229 C C . LEU A 1 156 ? 3.058 1.172 -15.698 1.00 92.38 156 LEU A C 1
ATOM 1231 O O . LEU A 1 156 ? 2.038 1.780 -15.388 1.00 92.38 156 LEU A O 1
ATOM 1235 N N . TYR A 1 157 ? 3.725 1.425 -16.827 1.00 95.50 157 TYR A N 1
ATOM 1236 C CA . TYR A 1 157 ? 3.326 2.466 -17.781 1.00 95.50 157 TYR A CA 1
ATOM 1237 C C . TYR A 1 157 ? 1.923 2.215 -18.341 1.00 95.50 157 TYR A C 1
ATOM 1239 O O . TYR A 1 157 ? 1.095 3.126 -18.361 1.00 95.50 157 TYR A O 1
ATOM 1247 N N . LEU A 1 158 ? 1.636 0.975 -18.750 1.00 94.94 158 LEU A N 1
ATOM 1248 C CA . LEU A 1 158 ? 0.318 0.593 -19.258 1.00 94.94 158 LEU A CA 1
ATOM 1249 C C . LEU A 1 158 ? -0.760 0.693 -18.174 1.00 94.94 158 LEU A C 1
ATOM 1251 O O . LEU A 1 158 ? -1.846 1.212 -18.420 1.00 94.94 158 LEU A O 1
ATOM 1255 N N . THR A 1 159 ? -0.445 0.254 -16.957 1.00 93.19 159 THR A N 1
ATOM 1256 C CA . THR A 1 159 ? -1.370 0.320 -15.820 1.00 93.19 159 THR A CA 1
ATOM 1257 C C . THR A 1 159 ? -1.686 1.766 -15.451 1.00 93.19 159 THR A C 1
ATOM 1259 O O . THR A 1 159 ? -2.854 2.119 -15.301 1.00 93.19 159 THR A O 1
ATOM 1262 N N . PHE A 1 160 ? -0.669 2.628 -15.367 1.00 95.75 160 PHE A N 1
ATOM 1263 C CA . PHE A 1 160 ? -0.843 4.053 -15.084 1.00 95.75 160 PHE A CA 1
ATOM 1264 C C . PHE A 1 160 ? -1.708 4.716 -16.153 1.00 95.75 160 PHE A C 1
ATOM 1266 O O . PHE A 1 160 ? -2.655 5.408 -15.795 1.00 95.75 160 PHE A O 1
ATOM 1273 N N . ALA A 1 161 ? -1.435 4.444 -17.433 1.00 96.50 161 ALA A N 1
ATOM 1274 C CA . ALA A 1 161 ? -2.206 4.960 -18.561 1.00 96.50 161 ALA A CA 1
ATOM 1275 C C . ALA A 1 161 ? -3.682 4.524 -18.544 1.00 96.50 161 ALA A C 1
ATOM 1277 O O . ALA A 1 161 ? -4.565 5.316 -18.869 1.00 96.50 161 ALA A O 1
ATOM 1278 N N . ILE A 1 162 ? -3.973 3.272 -18.177 1.00 95.81 162 ILE A N 1
ATOM 1279 C CA . ILE A 1 162 ? -5.353 2.774 -18.120 1.00 95.81 162 ILE A CA 1
ATOM 1280 C C . ILE A 1 162 ? -6.091 3.338 -16.910 1.00 95.81 162 ILE A C 1
ATOM 1282 O O . ILE A 1 162 ? -7.231 3.774 -17.057 1.00 95.81 162 ILE A O 1
ATOM 1286 N N . ILE A 1 163 ? -5.464 3.359 -15.729 1.00 94.50 163 ILE A N 1
ATOM 1287 C CA . ILE A 1 163 ? -6.081 3.901 -14.509 1.00 94.50 163 ILE A CA 1
ATOM 1288 C C . ILE A 1 163 ? -6.413 5.380 -14.708 1.00 94.50 163 ILE A C 1
ATOM 1290 O O . ILE A 1 163 ? -7.535 5.807 -14.437 1.00 94.50 163 ILE A O 1
ATOM 1294 N N . SER A 1 164 ? -5.465 6.160 -15.219 1.00 96.31 164 SER A N 1
ATOM 1295 C CA . SER A 1 164 ? -5.655 7.585 -15.474 1.00 96.31 164 SER A CA 1
ATOM 1296 C C . SER A 1 164 ? -6.716 7.840 -16.545 1.00 96.31 164 SER A C 1
ATOM 1298 O O . SER A 1 164 ? -7.591 8.684 -16.352 1.00 96.31 164 SER A O 1
ATOM 1300 N N . ALA A 1 165 ? -6.716 7.071 -17.639 1.00 96.50 165 ALA A N 1
ATOM 1301 C CA . ALA A 1 165 ? -7.747 7.167 -18.660 1.00 96.50 165 ALA A CA 1
ATOM 1302 C C . ALA A 1 165 ? -9.126 6.802 -18.093 1.00 96.50 165 ALA A C 1
ATOM 1304 O O . ALA A 1 165 ? -10.093 7.512 -18.367 1.00 96.50 165 ALA A O 1
ATOM 1305 N N . ALA A 1 166 ? -9.229 5.758 -17.266 1.00 95.19 166 ALA A N 1
ATOM 1306 C CA . ALA A 1 166 ? -10.480 5.345 -16.635 1.00 95.19 166 ALA A CA 1
ATOM 1307 C C . ALA A 1 166 ? -11.041 6.448 -15.729 1.00 95.19 166 ALA A C 1
ATOM 1309 O O . ALA A 1 166 ? -12.203 6.827 -15.892 1.00 95.19 166 ALA A O 1
ATOM 1310 N N . TYR A 1 167 ? -10.207 7.037 -14.864 1.00 94.94 167 TYR A N 1
ATOM 1311 C CA . TYR A 1 167 ? -10.591 8.184 -14.034 1.00 94.94 167 TYR A CA 1
ATOM 1312 C C . TYR A 1 167 ? -10.964 9.421 -14.860 1.00 94.94 167 TYR A C 1
ATOM 1314 O O . TYR A 1 167 ? -11.884 10.149 -14.489 1.00 94.94 167 TYR A O 1
ATOM 1322 N N . GLY A 1 168 ? -10.305 9.639 -16.003 1.00 94.81 168 GLY A N 1
ATOM 1323 C CA . GLY A 1 168 ? -10.666 10.698 -16.946 1.00 94.81 168 GLY A CA 1
ATOM 1324 C C . GLY A 1 168 ? -12.097 10.564 -17.479 1.00 94.81 168 GLY A C 1
ATOM 1325 O O . GLY A 1 168 ? -12.750 11.572 -17.732 1.00 94.81 168 GLY A O 1
ATOM 1326 N N . THR A 1 169 ? -12.639 9.342 -17.569 1.00 94.75 169 THR A N 1
ATOM 1327 C CA . THR A 1 169 ? -14.014 9.128 -18.055 1.00 94.75 169 THR A CA 1
ATOM 1328 C C . THR A 1 169 ? -15.111 9.465 -17.042 1.00 94.75 169 THR A C 1
ATOM 1330 O O . THR A 1 169 ? -16.283 9.494 -17.419 1.00 94.75 169 THR A O 1
ATOM 1333 N N . THR A 1 170 ? -14.784 9.691 -15.765 1.00 89.31 170 THR A N 1
ATOM 1334 C CA . THR A 1 170 ? -15.782 9.880 -14.694 1.00 89.31 170 THR A CA 1
ATOM 1335 C C . THR A 1 170 ? -16.514 11.226 -14.796 1.00 89.31 170 THR A C 1
ATOM 1337 O O . THR A 1 170 ? -17.575 11.387 -14.204 1.00 89.31 170 THR A O 1
ATOM 1340 N N . GLY A 1 171 ? -15.985 12.197 -15.553 1.00 79.50 171 GLY A N 1
ATOM 1341 C CA . GLY A 1 171 ? -16.584 13.537 -15.702 1.00 79.50 171 GLY A CA 1
ATOM 1342 C C . GLY A 1 171 ? -16.496 14.407 -14.440 1.00 79.50 171 GLY A C 1
ATOM 1343 O O . GLY A 1 171 ? -16.993 15.530 -14.406 1.00 79.50 171 GLY A O 1
ATOM 1344 N N . ASP A 1 172 ? -15.843 13.894 -13.401 1.00 86.88 172 ASP A N 1
ATOM 1345 C CA . ASP A 1 172 ? -15.568 14.598 -12.161 1.00 86.88 172 ASP A CA 1
ATOM 1346 C C . ASP A 1 172 ? -14.510 15.692 -12.354 1.00 86.88 172 ASP A C 1
ATOM 1348 O O . ASP A 1 172 ? -13.694 15.652 -13.275 1.00 86.88 172 ASP A O 1
ATOM 1352 N N . LYS A 1 173 ? -14.479 16.674 -11.446 1.00 91.62 173 LYS A N 1
ATOM 1353 C CA . LYS A 1 173 ? -13.512 17.778 -11.541 1.00 91.62 173 LYS A CA 1
ATOM 1354 C C . LYS A 1 173 ? -12.062 17.245 -11.527 1.00 91.62 173 LYS A C 1
ATOM 1356 O O . LYS A 1 173 ? -11.721 16.505 -10.599 1.00 91.62 173 LYS A O 1
ATOM 1361 N N . PRO A 1 174 ? -11.178 17.683 -12.451 1.00 92.69 174 PRO A N 1
ATOM 1362 C CA . PRO A 1 174 ? -9.838 17.110 -12.629 1.00 92.69 174 PRO A CA 1
ATOM 1363 C C . PRO A 1 174 ? -8.973 17.020 -11.368 1.00 92.69 174 PRO A C 1
ATOM 1365 O O . PRO A 1 174 ? -8.236 16.053 -11.180 1.00 92.69 174 PRO A O 1
ATOM 1368 N N . TYR A 1 175 ? -9.080 17.997 -10.464 1.00 93.19 175 TYR A N 1
ATOM 1369 C CA . TYR A 1 175 ? -8.277 18.030 -9.241 1.00 93.19 175 TYR A CA 1
ATOM 1370 C C . TYR A 1 175 ? -8.534 16.840 -8.304 1.00 93.19 175 TYR A C 1
ATOM 1372 O O . TYR A 1 175 ? -7.645 16.494 -7.530 1.00 93.19 175 TYR A O 1
ATOM 1380 N N . LYS A 1 176 ? -9.713 16.196 -8.376 1.00 93.12 176 LYS A N 1
ATOM 1381 C CA . LYS A 1 176 ? -10.037 15.015 -7.561 1.00 93.12 176 LYS A CA 1
ATOM 1382 C C . LYS A 1 176 ? -9.146 13.817 -7.886 1.00 93.12 176 LYS A C 1
ATOM 1384 O O . LYS A 1 176 ? -8.926 12.993 -7.010 1.00 93.12 176 LYS A O 1
ATOM 1389 N N . PHE A 1 177 ? -8.648 13.724 -9.118 1.00 94.00 177 PHE A N 1
ATOM 1390 C CA . PHE A 1 177 ? -7.687 12.698 -9.518 1.00 94.00 177 PHE A CA 1
ATOM 1391 C C . PHE A 1 177 ? -6.259 13.241 -9.486 1.00 94.00 177 PHE A C 1
ATOM 1393 O O . PHE A 1 177 ? -5.389 12.628 -8.875 1.00 94.00 177 PHE A O 1
ATOM 1400 N N . LEU A 1 178 ? -6.024 14.410 -10.094 1.00 94.94 178 LEU A N 1
ATOM 1401 C CA . LEU A 1 178 ? -4.672 14.938 -10.278 1.00 94.94 178 LEU A CA 1
ATOM 1402 C C . LEU A 1 178 ? -3.950 15.153 -8.944 1.00 94.94 178 LEU A C 1
ATOM 1404 O O . LEU A 1 178 ? -2.845 14.658 -8.797 1.00 94.94 178 LEU A O 1
ATOM 1408 N N . ILE A 1 179 ? -4.574 15.795 -7.947 1.00 95.44 179 ILE A N 1
ATOM 1409 C CA . ILE A 1 179 ? -3.919 16.071 -6.655 1.00 95.44 179 ILE A CA 1
ATOM 1410 C C . ILE A 1 179 ? -3.489 14.779 -5.935 1.00 95.44 179 ILE A C 1
ATOM 1412 O O . ILE A 1 179 ? -2.294 14.633 -5.664 1.00 95.44 179 ILE A O 1
ATOM 1416 N N . PRO A 1 180 ? -4.391 13.825 -5.620 1.00 95.94 180 PRO A N 1
ATOM 1417 C CA . PRO A 1 180 ? -3.982 12.609 -4.921 1.00 95.94 180 PRO A CA 1
ATOM 1418 C C . PRO A 1 180 ? -3.033 11.746 -5.759 1.00 95.94 180 PRO A C 1
ATOM 1420 O O . PRO A 1 180 ? -2.108 11.162 -5.200 1.00 95.94 180 PRO A O 1
ATOM 1423 N N . PHE A 1 181 ? -3.198 11.701 -7.085 1.00 95.94 181 PHE A N 1
ATOM 1424 C CA . PHE A 1 181 ? -2.299 10.947 -7.957 1.00 95.94 181 PHE A CA 1
ATOM 1425 C C . PHE A 1 181 ? -0.888 11.555 -8.006 1.00 95.94 181 PHE A C 1
ATOM 1427 O O . PHE A 1 181 ? 0.095 10.816 -7.949 1.00 95.94 181 PHE A O 1
ATOM 1434 N N . THR A 1 182 ? -0.762 12.889 -8.042 1.00 96.25 182 THR A N 1
ATOM 1435 C CA . THR A 1 182 ? 0.534 13.578 -7.939 1.00 96.25 182 THR A CA 1
ATOM 1436 C C . THR A 1 182 ? 1.199 13.294 -6.598 1.00 96.25 182 THR A C 1
ATOM 1438 O O . THR A 1 182 ? 2.388 12.987 -6.571 1.00 96.25 182 THR A O 1
ATOM 1441 N N . ILE A 1 183 ? 0.448 13.356 -5.492 1.00 97.19 183 ILE A N 1
ATOM 1442 C CA . ILE A 1 183 ? 0.968 13.037 -4.154 1.00 97.19 183 ILE A CA 1
ATOM 1443 C C . ILE A 1 183 ? 1.472 11.591 -4.120 1.00 97.19 183 ILE A C 1
ATOM 1445 O O . ILE A 1 183 ? 2.596 11.344 -3.690 1.00 97.19 183 ILE A O 1
ATOM 1449 N N . PHE A 1 184 ? 0.683 10.646 -4.633 1.00 95.19 184 PHE A N 1
ATOM 1450 C CA . PHE A 1 184 ? 1.060 9.237 -4.718 1.00 95.19 184 PHE A CA 1
ATOM 1451 C C . PHE A 1 184 ? 2.347 9.023 -5.531 1.00 95.19 184 PHE A C 1
ATOM 1453 O O . PHE A 1 184 ? 3.287 8.396 -5.042 1.00 95.19 184 PHE A O 1
ATOM 1460 N N . CYS A 1 185 ? 2.443 9.596 -6.734 1.00 95.38 185 CYS A N 1
ATOM 1461 C CA . CYS A 1 185 ? 3.647 9.491 -7.564 1.00 95.38 185 CYS A CA 1
ATOM 1462 C C . CYS A 1 185 ? 4.858 10.188 -6.923 1.00 95.38 185 CYS A C 1
ATOM 1464 O O . CYS A 1 185 ? 5.984 9.704 -7.045 1.00 95.38 185 CYS A O 1
ATOM 1466 N N . GLY A 1 186 ? 4.636 11.292 -6.204 1.00 95.12 186 GLY A N 1
ATOM 1467 C CA . GLY A 1 186 ? 5.663 11.982 -5.426 1.00 95.12 186 GLY A CA 1
ATOM 1468 C C . GLY A 1 186 ? 6.224 11.106 -4.306 1.00 95.12 186 GLY A C 1
ATOM 1469 O O . GLY A 1 186 ? 7.440 11.008 -4.168 1.00 95.12 186 GLY A O 1
ATOM 1470 N N . ILE A 1 187 ? 5.359 10.397 -3.572 1.00 93.50 187 ILE A N 1
ATOM 1471 C CA . ILE A 1 187 ? 5.771 9.430 -2.544 1.00 93.50 187 ILE A CA 1
ATOM 1472 C C . ILE A 1 187 ? 6.583 8.289 -3.168 1.00 93.50 187 ILE A C 1
ATOM 1474 O O . ILE A 1 187 ? 7.656 7.967 -2.665 1.00 93.50 187 ILE A O 1
ATOM 1478 N N . LEU A 1 188 ? 6.129 7.707 -4.286 1.00 91.69 188 LEU A N 1
ATOM 1479 C CA . LEU A 1 188 ? 6.879 6.649 -4.980 1.00 91.69 188 LEU A CA 1
ATOM 1480 C C . LEU A 1 188 ? 8.260 7.125 -5.446 1.00 91.69 188 LEU A C 1
ATOM 1482 O O . LEU A 1 188 ? 9.252 6.416 -5.283 1.00 91.69 188 LEU A O 1
ATOM 1486 N N . THR A 1 189 ? 8.331 8.340 -5.991 1.00 92.12 189 THR A N 1
ATOM 1487 C CA . THR A 1 189 ? 9.591 8.939 -6.448 1.00 92.12 189 THR A CA 1
ATOM 1488 C C . THR A 1 189 ? 10.528 9.207 -5.272 1.00 92.12 189 THR A C 1
ATOM 1490 O O . THR A 1 189 ? 11.718 8.921 -5.360 1.00 92.12 189 THR A O 1
ATOM 1493 N N . TYR A 1 190 ? 9.995 9.675 -4.140 1.00 89.75 190 TYR A N 1
ATOM 1494 C CA . TYR A 1 190 ? 10.763 9.861 -2.910 1.00 89.75 190 TYR A CA 1
ATOM 1495 C C . TYR A 1 190 ? 11.323 8.537 -2.372 1.00 89.75 190 TYR A C 1
ATOM 1497 O O . TYR A 1 190 ? 12.506 8.458 -2.045 1.00 89.75 190 TYR A O 1
ATOM 1505 N N . ILE A 1 191 ? 10.509 7.474 -2.353 1.00 88.38 191 ILE A N 1
ATOM 1506 C CA . ILE A 1 191 ? 10.955 6.127 -1.967 1.00 88.38 191 ILE A CA 1
ATOM 1507 C C . ILE A 1 191 ? 12.071 5.646 -2.901 1.00 88.38 191 ILE A C 1
ATOM 1509 O O . ILE A 1 191 ? 13.063 5.093 -2.433 1.00 88.38 191 ILE A O 1
ATOM 1513 N N . ALA A 1 192 ? 11.954 5.873 -4.212 1.00 86.56 192 ALA A N 1
ATOM 1514 C CA . ALA A 1 192 ? 12.997 5.498 -5.163 1.00 86.56 192 ALA A CA 1
ATOM 1515 C C . ALA A 1 192 ? 14.300 6.297 -4.955 1.00 86.56 192 ALA A C 1
ATOM 1517 O O . ALA A 1 192 ? 15.388 5.730 -5.081 1.00 86.56 192 ALA A O 1
ATOM 1518 N N . TRP A 1 193 ? 14.197 7.582 -4.606 1.00 87.38 193 TRP A N 1
ATOM 1519 C CA . TRP A 1 193 ? 15.323 8.515 -4.552 1.00 87.38 193 TRP A CA 1
ATOM 1520 C C . TRP A 1 193 ? 16.042 8.614 -3.199 1.00 87.38 193 TRP A C 1
ATOM 1522 O O . TRP A 1 193 ? 17.138 9.158 -3.173 1.00 87.38 193 TRP A O 1
ATOM 1532 N N . ASN A 1 194 ? 15.479 8.125 -2.087 1.00 82.38 194 ASN A N 1
ATOM 1533 C CA . ASN A 1 194 ? 16.036 8.356 -0.742 1.00 82.38 194 ASN A CA 1
ATOM 1534 C C . ASN A 1 194 ? 17.575 8.130 -0.665 1.00 82.38 194 ASN A C 1
ATOM 1536 O O . ASN A 1 194 ? 18.004 6.973 -0.705 1.00 82.38 194 ASN A O 1
ATOM 1540 N N . PRO A 1 195 ? 18.399 9.195 -0.512 1.00 75.00 195 PRO A N 1
ATOM 1541 C CA . PRO A 1 195 ? 19.856 9.156 -0.713 1.00 75.00 195 PRO A CA 1
ATOM 1542 C C . PRO A 1 195 ? 20.625 8.438 0.395 1.00 75.00 195 PRO A C 1
ATOM 1544 O O . PRO A 1 195 ? 21.786 8.090 0.219 1.00 75.00 195 PRO A O 1
ATOM 1547 N N . THR A 1 196 ? 19.987 8.220 1.541 1.00 70.50 196 THR A N 1
ATOM 1548 C CA . THR A 1 196 ? 20.638 7.693 2.746 1.00 70.50 196 THR A CA 1
ATOM 1549 C C . THR A 1 196 ? 20.968 6.200 2.666 1.00 70.50 196 THR A C 1
ATOM 1551 O O . THR A 1 196 ? 21.831 5.739 3.404 1.00 70.50 196 THR A O 1
ATOM 1554 N N . ALA A 1 197 ? 20.328 5.447 1.762 1.00 67.50 197 ALA A N 1
ATOM 1555 C CA . ALA A 1 197 ? 20.458 3.990 1.676 1.00 67.50 197 ALA A CA 1
ATOM 1556 C C . ALA A 1 197 ? 20.263 3.474 0.233 1.00 67.50 197 ALA A C 1
ATOM 1558 O O . ALA A 1 197 ? 19.367 2.675 -0.050 1.00 67.50 197 ALA A O 1
ATOM 1559 N N . ILE A 1 198 ? 21.027 3.989 -0.734 1.00 74.06 198 ILE A N 1
ATOM 1560 C CA . ILE A 1 198 ? 20.902 3.602 -2.149 1.00 74.06 198 ILE A CA 1
ATOM 1561 C C . ILE A 1 198 ? 21.931 2.526 -2.513 1.00 74.06 198 ILE A C 1
ATOM 1563 O O . ILE A 1 198 ? 23.125 2.795 -2.517 1.00 74.06 198 ILE A O 1
ATOM 1567 N N . ASN A 1 199 ? 21.447 1.342 -2.905 1.00 77.06 199 ASN A N 1
ATOM 1568 C CA . ASN A 1 199 ? 22.273 0.219 -3.377 1.00 77.06 199 ASN A CA 1
ATOM 1569 C C . ASN A 1 199 ? 22.246 0.027 -4.911 1.00 77.06 199 ASN A C 1
ATOM 1571 O O . ASN A 1 199 ? 22.830 -0.922 -5.420 1.00 77.06 199 ASN A O 1
ATOM 1575 N N . TYR A 1 200 ? 21.540 0.885 -5.654 1.00 79.00 200 TYR A N 1
ATOM 1576 C CA . TYR A 1 200 ? 21.327 0.778 -7.105 1.00 79.00 200 TYR A CA 1
ATOM 1577 C C . TYR A 1 200 ? 21.360 2.164 -7.762 1.00 79.00 200 TYR A C 1
ATOM 1579 O O . TYR A 1 200 ? 21.262 3.176 -7.078 1.00 79.00 200 TYR A O 1
ATOM 1587 N N . ASN A 1 201 ? 21.451 2.252 -9.088 1.00 82.69 201 ASN A N 1
ATOM 1588 C CA . ASN A 1 201 ? 21.367 3.551 -9.761 1.00 82.69 201 ASN A CA 1
ATOM 1589 C C . ASN A 1 201 ? 19.940 4.130 -9.658 1.00 82.69 201 ASN A C 1
ATOM 1591 O O . ASN A 1 201 ? 19.017 3.622 -10.295 1.00 82.69 201 ASN A O 1
ATOM 1595 N N . SER A 1 202 ? 19.752 5.180 -8.855 1.00 82.50 202 SER A N 1
ATOM 1596 C CA . SER A 1 202 ? 18.439 5.785 -8.605 1.00 82.50 202 SER A CA 1
ATOM 1597 C C . SER A 1 202 ? 17.935 6.683 -9.733 1.00 82.50 202 SER A C 1
ATOM 1599 O O . SER A 1 202 ? 16.721 6.882 -9.829 1.00 82.50 202 SER A O 1
ATOM 1601 N N . ASP A 1 203 ? 18.812 7.166 -10.615 1.00 87.00 203 ASP A N 1
ATOM 1602 C CA . ASP A 1 203 ? 18.437 8.080 -11.695 1.00 87.00 203 ASP A CA 1
ATOM 1603 C C . ASP A 1 203 ? 17.475 7.409 -12.680 1.00 87.00 203 ASP A C 1
ATOM 1605 O O . ASP A 1 203 ? 16.469 7.996 -13.082 1.00 87.00 203 ASP A O 1
ATOM 1609 N N . GLU A 1 204 ? 17.736 6.147 -13.033 1.00 86.50 204 GLU A N 1
ATOM 1610 C CA . GLU A 1 204 ? 16.897 5.414 -13.981 1.00 86.50 204 GLU A CA 1
ATOM 1611 C C . GLU A 1 204 ? 15.464 5.204 -13.441 1.00 86.50 204 GLU A C 1
ATOM 1613 O O . GLU A 1 204 ? 14.522 5.644 -14.109 1.00 86.50 204 GLU A O 1
ATOM 1618 N N . PRO A 1 205 ? 15.234 4.631 -12.241 1.00 89.00 205 PRO A N 1
ATOM 1619 C CA . PRO A 1 205 ? 13.888 4.482 -11.683 1.00 89.00 205 PRO A CA 1
ATOM 1620 C C . PRO A 1 205 ? 13.145 5.802 -11.477 1.00 89.00 205 PRO A C 1
ATOM 1622 O O . PRO A 1 205 ? 11.946 5.870 -11.749 1.00 89.00 205 PRO A O 1
ATOM 1625 N N . VAL A 1 206 ? 13.838 6.860 -11.045 1.00 91.69 206 VAL A N 1
ATOM 1626 C CA . VAL A 1 206 ? 13.236 8.192 -10.882 1.00 91.69 206 VAL A CA 1
ATOM 1627 C C . VAL A 1 206 ? 12.755 8.725 -12.231 1.00 91.69 206 VAL A C 1
ATOM 1629 O O . VAL A 1 206 ? 11.595 9.121 -12.357 1.00 91.69 206 VAL A O 1
ATOM 1632 N N . MET A 1 207 ? 13.588 8.656 -13.272 1.00 92.56 207 MET A N 1
ATOM 1633 C CA . MET A 1 207 ? 13.203 9.089 -14.617 1.00 92.56 207 MET A CA 1
ATOM 1634 C C . MET A 1 207 ? 12.054 8.255 -15.191 1.00 92.56 207 MET A C 1
ATOM 1636 O O . MET A 1 207 ? 11.145 8.803 -15.819 1.00 92.56 207 MET A O 1
ATOM 1640 N N . LYS A 1 208 ? 12.039 6.939 -14.946 1.00 93.56 208 LYS A N 1
ATOM 1641 C CA . LYS A 1 208 ? 10.936 6.068 -15.372 1.00 93.56 208 LYS A CA 1
ATOM 1642 C C . LYS A 1 208 ? 9.630 6.401 -14.644 1.00 93.56 208 LYS A C 1
ATOM 1644 O O . LYS A 1 208 ? 8.592 6.426 -15.303 1.00 93.56 208 LYS A O 1
ATOM 1649 N N . LEU A 1 209 ? 9.659 6.702 -13.344 1.00 94.88 209 LEU A N 1
ATOM 1650 C CA . LEU A 1 209 ? 8.474 7.124 -12.583 1.00 94.88 209 LEU A CA 1
ATOM 1651 C C . LEU A 1 209 ? 7.947 8.488 -13.039 1.00 94.88 209 LEU A C 1
ATOM 1653 O O . LEU A 1 209 ? 6.737 8.654 -13.211 1.00 94.88 209 LEU A O 1
ATOM 1657 N N . LEU A 1 210 ? 8.836 9.446 -13.304 1.00 95.44 210 LEU A N 1
ATOM 1658 C CA . LEU A 1 210 ? 8.456 10.742 -13.869 1.00 95.44 210 LEU A CA 1
ATOM 1659 C C . LEU A 1 210 ? 7.812 10.576 -15.250 1.00 95.44 210 LEU A C 1
ATOM 1661 O O . LEU A 1 210 ? 6.740 11.129 -15.496 1.00 95.44 210 LEU A O 1
ATOM 1665 N N . GLY A 1 211 ? 8.402 9.752 -16.120 1.00 96.31 211 GLY A N 1
ATOM 1666 C CA . GLY A 1 211 ? 7.832 9.429 -17.429 1.00 96.31 211 GLY A CA 1
ATOM 1667 C C . GLY A 1 211 ? 6.444 8.785 -17.334 1.00 96.31 211 GLY A C 1
ATOM 1668 O O . GLY A 1 211 ? 5.526 9.206 -18.038 1.00 96.31 211 GLY A O 1
ATOM 1669 N N . ALA A 1 212 ? 6.250 7.836 -16.413 1.00 96.38 212 ALA A N 1
ATOM 1670 C CA . ALA A 1 212 ? 4.949 7.210 -16.170 1.00 96.38 212 ALA A CA 1
ATOM 1671 C C . ALA A 1 212 ? 3.909 8.216 -15.644 1.00 96.38 212 ALA A C 1
ATOM 1673 O O . ALA A 1 212 ? 2.741 8.176 -16.035 1.00 96.38 212 ALA A O 1
ATOM 1674 N N . THR A 1 213 ? 4.335 9.153 -14.794 1.00 96.81 213 THR A N 1
ATOM 1675 C CA . THR A 1 213 ? 3.478 10.219 -14.255 1.00 96.81 213 THR A CA 1
ATOM 1676 C C . THR A 1 213 ? 3.029 11.180 -15.359 1.00 96.81 213 THR A C 1
ATOM 1678 O O . THR A 1 213 ? 1.847 11.508 -15.452 1.00 96.81 213 THR A O 1
ATOM 1681 N N . ILE A 1 214 ? 3.943 11.585 -16.246 1.00 97.31 214 ILE A N 1
ATOM 1682 C CA . ILE A 1 214 ? 3.627 12.434 -17.404 1.00 97.31 214 ILE A CA 1
ATOM 1683 C C . ILE A 1 214 ? 2.664 11.711 -18.350 1.00 97.31 214 ILE A C 1
ATOM 1685 O O . ILE A 1 214 ? 1.654 12.287 -18.760 1.00 97.31 214 ILE A O 1
ATOM 1689 N N . LEU A 1 215 ? 2.933 10.438 -18.658 1.00 97.62 215 LEU A N 1
ATOM 1690 C CA . LEU A 1 215 ? 2.048 9.622 -19.488 1.00 97.62 215 LEU A CA 1
ATOM 1691 C C . LEU A 1 215 ? 0.643 9.524 -18.879 1.00 97.62 215 LEU A C 1
ATOM 1693 O O . LEU A 1 215 ? -0.348 9.655 -19.599 1.00 97.62 215 LEU A O 1
ATOM 1697 N N . SER A 1 216 ? 0.550 9.352 -17.559 1.00 97.00 216 SER A N 1
ATOM 1698 C CA . SER A 1 216 ? -0.715 9.341 -16.818 1.00 97.00 216 SER A CA 1
ATOM 1699 C C . SER A 1 216 ? -1.492 10.653 -16.981 1.00 97.00 216 SER A C 1
ATOM 1701 O O . SER A 1 216 ? -2.684 10.630 -17.283 1.00 97.00 216 SER A O 1
ATOM 1703 N N . TYR A 1 217 ? -0.836 11.813 -16.882 1.00 97.25 217 TYR A N 1
ATOM 1704 C CA . TYR A 1 217 ? -1.511 13.100 -17.089 1.00 97.25 217 TYR A CA 1
ATOM 1705 C C . TYR A 1 217 ? -1.999 13.298 -18.522 1.00 97.25 217 TYR A C 1
ATOM 1707 O O . TYR A 1 217 ? -3.111 13.788 -18.721 1.00 97.25 217 TYR A O 1
ATOM 1715 N N . ILE A 1 218 ? -1.203 12.892 -19.515 1.00 97.62 218 ILE A N 1
ATOM 1716 C CA . ILE A 1 218 ? -1.598 12.969 -20.927 1.00 97.62 218 ILE A CA 1
ATOM 1717 C C . ILE A 1 218 ? -2.835 12.101 -21.170 1.00 97.62 218 ILE A C 1
ATOM 1719 O O . ILE A 1 218 ? -3.825 12.562 -21.730 1.00 97.62 218 ILE A O 1
ATOM 1723 N N . THR A 1 219 ? -2.805 10.853 -20.713 1.00 97.19 219 THR A N 1
ATOM 1724 C CA . THR A 1 219 ? -3.899 9.886 -20.900 1.00 97.19 219 THR A CA 1
ATOM 1725 C C . THR A 1 219 ? -5.164 10.275 -20.133 1.00 97.19 219 THR A C 1
ATOM 1727 O O . THR A 1 219 ? -6.258 10.189 -20.694 1.00 97.19 219 THR A O 1
ATOM 1730 N N . PHE A 1 220 ? -5.032 10.803 -18.911 1.00 97.25 220 PHE A N 1
ATOM 1731 C CA . PHE A 1 220 ? -6.139 11.418 -18.175 1.00 97.25 220 PHE A CA 1
ATOM 1732 C C . PHE A 1 220 ? -6.742 12.587 -18.959 1.00 97.25 220 PHE A C 1
ATOM 1734 O O . PHE A 1 220 ? -7.951 12.622 -19.175 1.00 97.25 220 PHE A O 1
ATOM 1741 N N . GLY A 1 221 ? -5.905 13.526 -19.414 1.00 96.00 221 GLY A N 1
ATOM 1742 C CA . GLY A 1 221 ? -6.340 14.717 -20.141 1.00 96.00 221 GLY A CA 1
ATOM 1743 C C . GLY A 1 221 ? -7.060 14.380 -21.445 1.00 96.00 221 GLY A C 1
ATOM 1744 O O . GLY A 1 221 ? -8.131 14.923 -21.704 1.00 96.00 221 GLY A O 1
ATOM 1745 N N . LEU A 1 222 ? -6.523 13.437 -22.227 1.00 96.25 222 LEU A N 1
ATOM 1746 C CA . LEU A 1 222 ? -7.147 12.957 -23.463 1.00 96.25 222 LEU A CA 1
ATOM 1747 C C . LEU A 1 222 ? -8.500 12.291 -23.196 1.00 96.25 222 LEU A C 1
ATOM 1749 O O . LEU A 1 222 ? -9.472 12.589 -23.887 1.00 96.25 222 LEU A O 1
ATOM 1753 N N . SER A 1 223 ? -8.579 11.421 -22.187 1.00 96.31 223 SER A N 1
ATOM 1754 C CA . SER A 1 223 ? -9.819 10.727 -21.829 1.00 96.31 223 SER A CA 1
ATOM 1755 C C . SER A 1 223 ? -10.890 11.691 -21.305 1.00 96.31 223 SER A C 1
ATOM 1757 O O . SER A 1 223 ? -12.041 11.646 -21.745 1.00 96.31 223 SER A O 1
ATOM 1759 N N . TYR A 1 224 ? -10.496 12.618 -20.428 1.00 95.81 224 TYR A N 1
ATOM 1760 C CA . TYR A 1 224 ? -11.371 13.653 -19.881 1.00 95.81 224 TYR A CA 1
ATOM 1761 C C . TYR A 1 224 ? -11.894 14.583 -20.976 1.00 95.81 224 TYR A C 1
ATOM 1763 O O . TYR A 1 224 ? -13.100 14.803 -21.083 1.00 95.81 224 TYR A O 1
ATOM 1771 N N . TYR A 1 225 ? -11.006 15.071 -21.847 1.00 94.94 225 TYR A N 1
ATOM 1772 C CA . TYR A 1 225 ? -11.380 15.903 -22.986 1.00 94.94 225 TYR A CA 1
ATOM 1773 C C . TYR A 1 225 ? -12.347 15.167 -23.920 1.00 94.94 225 TYR A C 1
ATOM 1775 O O . TYR A 1 225 ? -13.413 15.693 -24.247 1.00 94.94 225 TYR A O 1
ATOM 1783 N N . TYR A 1 226 ? -12.032 13.917 -24.277 1.00 94.62 226 TYR A N 1
ATOM 1784 C CA . TYR A 1 226 ? -12.884 13.088 -25.124 1.00 94.62 226 TYR A CA 1
ATOM 1785 C C . TYR A 1 226 ? -14.288 12.907 -24.533 1.00 94.62 226 TYR A C 1
ATOM 1787 O O . TYR A 1 226 ? -15.268 13.067 -25.259 1.00 94.62 226 TYR A O 1
ATOM 1795 N N . CYS A 1 227 ? -14.399 12.619 -23.233 1.00 92.88 227 CYS A N 1
ATOM 1796 C CA . CYS A 1 227 ? -15.688 12.433 -22.563 1.00 92.88 227 CYS A CA 1
ATOM 1797 C C . CYS A 1 227 ? -16.447 13.746 -22.334 1.00 92.88 227 CYS A C 1
ATOM 1799 O O . CYS A 1 227 ? -17.667 13.723 -22.262 1.00 92.88 227 CYS A O 1
ATOM 1801 N N . SER A 1 228 ? -15.752 14.884 -22.240 1.00 91.75 228 SER A N 1
ATOM 1802 C CA . SER A 1 228 ? -16.389 16.195 -22.052 1.00 91.75 228 SER A CA 1
ATOM 1803 C C . SER A 1 228 ? -17.075 16.735 -23.311 1.00 91.75 228 SER A C 1
ATOM 1805 O O . SER A 1 228 ? -18.015 17.517 -23.211 1.00 91.75 228 SER A O 1
ATOM 1807 N N . ILE A 1 229 ? -16.605 16.328 -24.495 1.00 93.56 229 ILE A N 1
ATOM 1808 C CA . ILE A 1 229 ? -17.125 16.799 -25.790 1.00 93.56 229 ILE A CA 1
ATOM 1809 C C . ILE A 1 229 ? -18.146 15.832 -26.379 1.00 93.56 229 ILE A C 1
ATOM 1811 O O . ILE A 1 229 ? -19.059 16.243 -27.092 1.00 93.56 229 ILE A O 1
ATOM 1815 N N . ASN A 1 230 ? -17.960 14.537 -26.142 1.00 92.88 230 ASN A N 1
ATOM 1816 C CA . ASN A 1 230 ? -18.784 13.506 -26.746 1.00 92.88 230 ASN A CA 1
ATOM 1817 C C . ASN A 1 230 ? -19.967 13.113 -25.858 1.00 92.88 230 ASN A C 1
ATOM 1819 O O . ASN A 1 230 ? -19.911 13.189 -24.637 1.00 92.88 230 ASN A O 1
ATOM 1823 N N . GLU A 1 231 ? -21.016 12.605 -26.500 1.00 93.12 231 GLU A N 1
ATOM 1824 C CA . GLU A 1 231 ? -22.188 12.048 -25.827 1.00 93.12 231 GLU A CA 1
ATOM 1825 C C . GLU A 1 231 ? -21.852 10.814 -24.970 1.00 93.12 231 GLU A C 1
ATOM 1827 O O . GLU A 1 231 ? -20.897 10.072 -25.238 1.00 93.12 231 GLU A O 1
ATOM 1832 N N . GLU A 1 232 ? -22.707 10.539 -23.981 1.00 90.25 232 GLU A N 1
ATOM 1833 C CA . GLU A 1 232 ? -22.517 9.473 -22.991 1.00 90.25 232 GLU A CA 1
ATOM 1834 C C . GLU A 1 232 ? -22.312 8.084 -23.610 1.00 90.25 232 GLU A C 1
ATOM 1836 O O . GLU A 1 232 ? -21.534 7.288 -23.082 1.00 90.25 232 GLU A O 1
ATOM 1841 N N . TYR A 1 233 ? -22.932 7.783 -24.758 1.00 92.19 233 TYR A N 1
ATOM 1842 C CA . TYR A 1 233 ? -22.759 6.480 -25.408 1.00 92.19 233 TYR A CA 1
ATOM 1843 C C . TYR A 1 233 ? -21.308 6.252 -25.871 1.00 92.19 233 TYR A C 1
ATOM 1845 O O . TYR A 1 233 ? -20.789 5.138 -25.760 1.00 92.19 233 TYR A O 1
ATOM 1853 N N . LYS A 1 234 ? -20.626 7.298 -26.368 1.00 91.44 234 LYS A N 1
ATOM 1854 C CA . LYS A 1 234 ? -19.219 7.213 -26.795 1.00 91.44 234 LYS A CA 1
ATOM 1855 C C . LYS A 1 234 ? -18.298 7.109 -25.586 1.00 91.44 234 LYS A C 1
ATOM 1857 O O . LYS A 1 234 ? -17.349 6.326 -25.617 1.00 91.44 234 LYS A O 1
ATOM 1862 N N . ALA A 1 235 ? -18.607 7.837 -24.512 1.00 91.75 235 ALA A N 1
ATOM 1863 C CA . ALA A 1 235 ? -17.894 7.717 -23.244 1.00 91.75 235 ALA A CA 1
ATOM 1864 C C . ALA A 1 235 ? -18.027 6.297 -22.663 1.00 91.75 235 ALA A C 1
ATOM 1866 O O . ALA A 1 235 ? -17.035 5.699 -22.250 1.00 91.75 235 ALA A O 1
ATOM 1867 N N . ASN A 1 236 ? -19.222 5.701 -22.715 1.00 93.31 236 ASN A N 1
ATOM 1868 C CA . ASN A 1 236 ? -19.445 4.329 -22.262 1.00 93.31 236 ASN A CA 1
ATOM 1869 C C . ASN A 1 236 ? -18.700 3.298 -23.127 1.00 93.31 236 ASN A C 1
ATOM 1871 O O . ASN A 1 236 ? -18.125 2.340 -22.609 1.00 93.31 236 ASN A O 1
ATOM 1875 N N . LYS A 1 237 ? -18.633 3.523 -24.444 1.00 94.12 237 LYS A N 1
ATOM 1876 C CA . LYS A 1 237 ? -17.827 2.698 -25.353 1.00 94.12 237 LYS A CA 1
ATOM 1877 C C . LYS A 1 237 ? -16.335 2.759 -25.008 1.00 94.12 237 LYS A C 1
ATOM 1879 O O . LYS A 1 237 ? -15.685 1.718 -24.958 1.00 94.12 237 LYS A O 1
ATOM 1884 N N . LEU A 1 238 ? -15.807 3.949 -24.706 1.00 94.12 238 LEU A N 1
ATOM 1885 C CA . LEU A 1 238 ? -14.430 4.112 -24.235 1.00 94.12 238 LEU A CA 1
ATOM 1886 C C . LEU A 1 238 ? -14.197 3.369 -22.911 1.00 94.12 238 LEU A C 1
ATOM 1888 O O . LEU A 1 238 ? -13.221 2.632 -22.803 1.00 94.12 238 LEU A O 1
ATOM 1892 N N . ARG A 1 239 ? -15.110 3.486 -21.937 1.00 94.19 239 ARG A N 1
ATOM 1893 C CA . ARG A 1 239 ? -15.035 2.735 -20.668 1.00 94.19 239 ARG A CA 1
ATOM 1894 C C . ARG A 1 239 ? -14.976 1.226 -20.898 1.00 94.19 239 ARG A C 1
ATOM 1896 O O . ARG A 1 239 ? -14.154 0.553 -20.284 1.00 94.19 239 ARG A O 1
ATOM 1903 N N . SER A 1 240 ? -15.783 0.701 -21.821 1.00 93.00 240 SER A N 1
ATOM 1904 C CA . SER A 1 240 ? -15.744 -0.719 -22.187 1.00 93.00 240 SER A CA 1
ATOM 1905 C C . SER A 1 240 ? -14.397 -1.129 -22.790 1.00 93.00 240 SER A C 1
ATOM 1907 O O . SER A 1 240 ? -13.886 -2.197 -22.458 1.00 93.00 240 SER A O 1
ATOM 1909 N N . TYR A 1 241 ? -13.803 -0.300 -23.652 1.00 94.38 241 TYR A N 1
ATOM 1910 C CA . TYR A 1 241 ? -12.478 -0.571 -24.216 1.00 94.38 241 TYR A CA 1
ATOM 1911 C C . TYR A 1 241 ? -11.362 -0.473 -23.177 1.00 94.38 241 TYR A C 1
ATOM 1913 O O . TYR A 1 241 ? -10.434 -1.277 -23.220 1.00 94.38 241 TYR A O 1
ATOM 1921 N N . LEU A 1 242 ? -11.454 0.453 -22.220 1.00 94.69 242 LEU A N 1
ATOM 1922 C CA . LEU A 1 242 ? -10.511 0.551 -21.103 1.00 94.69 242 LEU A CA 1
ATOM 1923 C C . LEU A 1 242 ? -10.610 -0.664 -20.177 1.00 94.69 242 LEU A C 1
ATOM 1925 O O . LEU A 1 242 ? -9.582 -1.212 -19.783 1.00 94.69 242 LEU A O 1
ATOM 1929 N N . ALA A 1 243 ? -11.827 -1.140 -19.897 1.00 90.75 243 ALA A N 1
ATOM 1930 C CA . ALA A 1 243 ? -12.037 -2.373 -19.144 1.00 90.75 243 ALA A CA 1
ATOM 1931 C C . ALA A 1 243 ? -11.416 -3.580 -19.867 1.00 90.75 243 ALA A C 1
ATOM 1933 O O . ALA A 1 243 ? -10.622 -4.304 -19.269 1.00 90.75 243 ALA A O 1
ATOM 1934 N N . LEU A 1 244 ? -11.676 -3.746 -21.170 1.00 90.75 244 LEU A N 1
ATOM 1935 C CA . LEU A 1 244 ? -11.039 -4.797 -21.972 1.00 90.75 244 LEU A CA 1
ATOM 1936 C C . LEU A 1 244 ? -9.506 -4.663 -21.976 1.00 90.75 244 LEU A C 1
ATOM 1938 O O . LEU A 1 244 ? -8.796 -5.650 -21.804 1.00 90.75 244 LEU A O 1
ATOM 1942 N N . SER A 1 245 ? -8.994 -3.438 -22.113 1.00 92.38 245 SER A N 1
ATOM 1943 C CA . SER A 1 245 ? -7.555 -3.159 -22.102 1.00 92.38 245 SER A CA 1
ATOM 1944 C C . SER A 1 245 ? -6.914 -3.523 -20.764 1.00 92.38 245 SER A C 1
ATOM 1946 O O . SER A 1 245 ? -5.802 -4.036 -20.763 1.00 92.38 245 SER A O 1
ATOM 1948 N N . SER A 1 246 ? -7.596 -3.327 -19.629 1.00 90.19 246 SER A N 1
ATOM 1949 C CA . SER A 1 246 ? -7.067 -3.734 -18.318 1.00 90.19 246 SER A CA 1
ATOM 1950 C C . SER A 1 246 ? -6.875 -5.250 -18.213 1.00 90.19 246 SER A C 1
ATOM 1952 O O . SER A 1 246 ? -5.845 -5.705 -17.719 1.00 90.19 246 SER A O 1
ATOM 1954 N N . VAL A 1 247 ? -7.809 -6.033 -18.767 1.00 89.12 247 VAL A N 1
ATOM 1955 C CA . VAL A 1 247 ? -7.689 -7.496 -18.851 1.00 89.12 247 VAL A CA 1
ATOM 1956 C C . VAL A 1 247 ? -6.524 -7.887 -19.763 1.00 89.12 247 VAL A C 1
ATOM 1958 O O . VAL A 1 247 ? -5.732 -8.758 -19.411 1.00 89.12 247 VAL A O 1
ATOM 1961 N N . LEU A 1 248 ? -6.362 -7.213 -20.905 1.00 90.19 248 LEU A N 1
ATOM 1962 C CA . LEU A 1 248 ? -5.217 -7.440 -21.791 1.00 90.19 248 LEU A CA 1
ATOM 1963 C C . LEU A 1 248 ? -3.884 -7.094 -21.116 1.00 90.19 248 LEU A C 1
ATOM 1965 O O . LEU A 1 248 ? -2.927 -7.848 -21.262 1.00 90.19 248 LEU A O 1
ATOM 1969 N N . VAL A 1 249 ? -3.816 -6.006 -20.343 1.00 91.44 249 VAL A N 1
ATOM 1970 C CA . VAL A 1 249 ? -2.612 -5.624 -19.587 1.00 91.44 249 VAL A CA 1
ATOM 1971 C C . VAL A 1 249 ? -2.282 -6.641 -18.503 1.00 91.44 249 VAL A C 1
ATOM 1973 O O . VAL A 1 249 ? -1.107 -6.920 -18.288 1.00 91.44 249 VAL A O 1
ATOM 1976 N N . PHE A 1 250 ? -3.285 -7.247 -17.868 1.00 88.50 250 PHE A N 1
ATOM 1977 C CA . PHE A 1 250 ? -3.066 -8.349 -16.935 1.00 88.50 250 PHE A CA 1
ATOM 1978 C C . PHE A 1 250 ? -2.383 -9.547 -17.619 1.00 88.50 250 PHE A C 1
ATOM 1980 O O . PHE A 1 250 ? -1.329 -9.995 -17.167 1.00 88.50 250 PHE A O 1
ATOM 1987 N N . PHE A 1 251 ? -2.920 -10.029 -18.745 1.00 88.12 251 PHE A N 1
ATOM 1988 C CA . PHE A 1 251 ? -2.290 -11.130 -19.484 1.00 88.12 251 PHE A CA 1
ATOM 1989 C C . PHE A 1 251 ? -0.918 -10.744 -20.042 1.00 88.12 251 PHE A C 1
ATOM 1991 O O . PHE A 1 251 ? 0.008 -11.551 -20.006 1.00 88.12 251 PHE A O 1
ATOM 1998 N N . PHE A 1 252 ? -0.762 -9.499 -20.495 1.00 89.94 252 PHE A N 1
ATOM 1999 C CA . PHE A 1 252 ? 0.525 -8.951 -20.906 1.00 89.94 252 PHE A CA 1
ATOM 2000 C C . PHE A 1 252 ? 1.539 -8.951 -19.755 1.00 89.94 252 PHE A C 1
ATOM 2002 O O . PHE A 1 252 ? 2.691 -9.304 -19.975 1.00 89.94 252 PHE A O 1
ATOM 2009 N N . ALA A 1 253 ? 1.129 -8.614 -18.529 1.00 88.25 253 ALA A N 1
ATOM 2010 C CA . ALA A 1 253 ? 2.000 -8.634 -17.358 1.00 88.25 253 ALA A CA 1
ATOM 2011 C C . ALA A 1 253 ? 2.499 -10.049 -17.032 1.00 88.25 253 ALA A C 1
ATOM 2013 O O . ALA A 1 253 ? 3.677 -10.231 -16.739 1.00 88.25 253 ALA A O 1
ATOM 2014 N N . VAL A 1 254 ? 1.632 -11.059 -17.139 1.00 86.25 254 VAL A N 1
ATOM 2015 C CA . VAL A 1 254 ? 2.030 -12.466 -16.964 1.00 86.25 254 VAL A CA 1
ATOM 2016 C C . VAL A 1 254 ? 2.977 -12.903 -18.086 1.00 86.25 254 VAL A C 1
ATOM 2018 O O . VAL A 1 254 ? 4.046 -13.446 -17.814 1.00 86.25 254 VAL A O 1
ATOM 2021 N N . PHE A 1 255 ? 2.617 -12.602 -19.336 1.00 87.25 255 PHE A N 1
ATOM 2022 C CA . PHE A 1 255 ? 3.397 -12.952 -20.522 1.00 87.25 255 PHE A CA 1
ATOM 2023 C C . PHE A 1 255 ? 4.790 -12.316 -20.521 1.00 87.25 255 PHE A C 1
ATOM 2025 O O . PHE A 1 255 ? 5.772 -12.980 -20.830 1.00 87.25 255 PHE A O 1
ATOM 2032 N N . ILE A 1 256 ? 4.902 -11.034 -20.162 1.00 86.50 256 ILE A N 1
ATOM 2033 C CA . ILE A 1 256 ? 6.192 -10.340 -20.157 1.00 86.50 256 ILE A CA 1
ATOM 2034 C C . ILE A 1 256 ? 7.073 -10.798 -18.997 1.00 86.50 256 ILE A C 1
ATOM 2036 O O . ILE A 1 256 ? 8.288 -10.703 -19.101 1.00 86.50 256 ILE A O 1
ATOM 2040 N N . MET A 1 257 ? 6.503 -11.293 -17.896 1.00 83.31 257 MET A N 1
ATOM 2041 C CA . MET A 1 257 ? 7.282 -11.777 -16.755 1.00 83.31 257 MET A CA 1
ATOM 2042 C C . MET A 1 257 ? 7.859 -13.173 -17.001 1.00 83.31 257 MET A C 1
ATOM 2044 O O . MET A 1 257 ? 9.052 -13.382 -16.781 1.00 83.31 257 MET A O 1
ATOM 2048 N N . ASN A 1 258 ? 7.044 -14.097 -17.514 1.00 85.12 258 ASN A N 1
ATOM 2049 C CA . ASN A 1 258 ? 7.483 -15.432 -17.911 1.00 85.12 258 ASN A CA 1
ATOM 2050 C C . ASN A 1 258 ? 6.944 -15.768 -19.315 1.00 85.12 258 ASN A C 1
ATOM 2052 O O . ASN A 1 258 ? 5.871 -16.369 -19.430 1.00 85.12 258 ASN A O 1
ATOM 2056 N N . PRO A 1 259 ? 7.636 -15.329 -20.385 1.00 85.00 259 PRO A N 1
ATOM 2057 C CA . PRO A 1 259 ? 7.217 -15.604 -21.753 1.00 85.00 259 PRO A CA 1
ATOM 2058 C C . PRO A 1 259 ? 7.258 -17.114 -22.040 1.00 85.00 259 PRO A C 1
ATOM 2060 O O . PRO A 1 259 ? 8.173 -17.787 -21.565 1.00 85.00 259 PRO A O 1
ATOM 2063 N N . PRO A 1 260 ? 6.316 -17.658 -22.833 1.00 85.56 260 PRO A N 1
ATOM 2064 C CA . PRO A 1 260 ? 6.328 -19.066 -23.233 1.00 85.56 260 PRO A CA 1
ATOM 2065 C C . PRO A 1 260 ? 7.631 -19.471 -23.935 1.00 85.56 260 PRO A C 1
ATOM 2067 O O . PRO A 1 260 ? 8.234 -18.646 -24.621 1.00 85.56 260 PRO A O 1
ATOM 2070 N N . GLU A 1 261 ? 8.012 -20.749 -23.841 1.00 82.50 261 GLU A N 1
ATOM 2071 C CA . GLU A 1 261 ? 9.255 -21.302 -24.417 1.00 82.50 261 GLU A CA 1
ATOM 2072 C C . GLU A 1 261 ? 9.444 -20.925 -25.894 1.00 82.50 261 GLU A C 1
ATOM 2074 O O . GLU A 1 261 ? 10.488 -20.398 -26.264 1.00 82.50 261 GLU A O 1
ATOM 2079 N N . ALA A 1 262 ? 8.390 -21.034 -26.709 1.00 84.25 262 ALA A N 1
ATOM 2080 C CA . ALA A 1 262 ? 8.429 -20.658 -28.126 1.00 84.25 262 ALA A CA 1
ATOM 2081 C C . ALA A 1 262 ? 8.842 -19.190 -28.375 1.00 84.25 262 ALA A C 1
ATOM 2083 O O . ALA A 1 262 ? 9.469 -18.872 -29.383 1.00 84.25 262 ALA A O 1
ATOM 2084 N N . VAL A 1 263 ? 8.491 -18.272 -27.466 1.00 84.81 263 VAL A N 1
ATOM 2085 C CA . VAL A 1 263 ? 8.873 -16.852 -27.561 1.00 84.81 263 VAL A CA 1
ATOM 2086 C C . VAL A 1 263 ? 10.331 -16.659 -27.148 1.00 84.81 263 VAL A C 1
ATOM 2088 O O . VAL A 1 263 ? 11.023 -15.818 -27.721 1.00 84.81 263 VAL A O 1
ATOM 2091 N N . GLN A 1 264 ? 10.803 -17.440 -26.174 1.00 81.56 264 GLN A N 1
ATOM 2092 C CA . GLN A 1 264 ? 12.199 -17.422 -25.741 1.00 81.56 264 GLN A CA 1
ATOM 2093 C C . GLN A 1 264 ? 13.121 -17.949 -26.847 1.00 81.56 264 GLN A C 1
ATOM 2095 O O . GLN A 1 264 ? 14.123 -17.303 -27.147 1.00 81.56 264 GLN A O 1
ATOM 2100 N N . GLU A 1 265 ? 12.744 -19.050 -27.504 1.00 80.50 265 GLU A N 1
ATOM 2101 C CA . GLU A 1 265 ? 13.475 -19.633 -28.639 1.00 80.50 265 GLU A CA 1
ATOM 2102 C C . GLU A 1 265 ? 13.546 -18.671 -29.828 1.00 80.50 265 GLU A C 1
ATOM 2104 O O . GLU A 1 265 ? 14.621 -18.432 -30.372 1.00 80.50 265 GLU A O 1
ATOM 2109 N N . LEU A 1 266 ? 12.422 -18.041 -30.187 1.00 82.69 266 LEU A N 1
ATOM 2110 C CA . LEU A 1 266 ? 12.381 -17.048 -31.261 1.00 82.69 266 LEU A CA 1
ATOM 2111 C C . LEU A 1 266 ? 13.229 -15.810 -30.933 1.00 82.69 266 LEU A C 1
ATOM 2113 O O . LEU A 1 266 ? 13.884 -15.252 -31.810 1.00 82.69 266 LEU A O 1
ATOM 2117 N N . CYS A 1 267 ? 13.250 -15.379 -29.671 1.00 79.56 267 CYS A N 1
ATOM 2118 C CA . CYS A 1 267 ? 14.147 -14.315 -29.226 1.00 79.56 267 CYS A CA 1
ATOM 2119 C C . CYS A 1 267 ? 15.618 -14.744 -29.342 1.00 79.56 267 CYS A C 1
ATOM 2121 O O . CYS A 1 267 ? 16.431 -13.983 -29.864 1.00 79.56 267 CYS A O 1
ATOM 2123 N N . ALA A 1 268 ? 15.960 -15.959 -28.903 1.00 78.31 268 ALA A N 1
ATOM 2124 C CA . ALA A 1 268 ? 17.320 -16.484 -28.988 1.00 78.31 268 ALA A CA 1
ATOM 2125 C C . ALA A 1 268 ? 17.812 -16.566 -30.443 1.00 78.31 268 ALA A C 1
ATOM 2127 O O . ALA A 1 268 ? 18.928 -16.133 -30.725 1.00 78.31 268 ALA A O 1
ATOM 2128 N N . ASP A 1 269 ? 16.957 -17.009 -31.367 1.00 81.88 269 ASP A N 1
ATOM 2129 C CA . ASP A 1 269 ? 17.250 -17.059 -32.803 1.00 81.88 269 ASP A CA 1
ATOM 2130 C C . ASP A 1 269 ? 17.500 -15.655 -33.388 1.00 81.88 269 ASP A C 1
ATOM 2132 O O . ASP A 1 269 ? 18.549 -15.391 -33.981 1.00 81.88 269 ASP A O 1
ATOM 2136 N N . ILE A 1 270 ? 16.598 -14.700 -33.122 1.00 83.31 270 ILE A N 1
ATOM 2137 C CA . ILE A 1 270 ? 16.710 -13.313 -33.614 1.00 83.31 270 ILE A CA 1
ATOM 2138 C C . ILE A 1 270 ? 17.979 -12.621 -33.109 1.00 83.31 270 ILE A C 1
ATOM 2140 O O . ILE A 1 270 ? 18.623 -11.882 -33.855 1.00 83.31 270 ILE A O 1
ATOM 2144 N N . PHE A 1 271 ? 18.331 -12.824 -31.840 1.00 78.69 271 PHE A N 1
ATOM 2145 C CA . PHE A 1 271 ? 19.509 -12.206 -31.234 1.00 78.69 271 PHE A CA 1
ATOM 2146 C C . PHE A 1 271 ? 20.779 -13.062 -31.371 1.00 78.69 271 PHE A C 1
ATOM 2148 O O . PHE A 1 271 ? 21.818 -12.671 -30.839 1.00 78.69 271 PHE A O 1
ATOM 2155 N N . SER A 1 272 ? 20.712 -14.186 -32.101 1.00 75.69 272 SER A N 1
ATOM 2156 C CA . SER A 1 272 ? 21.825 -15.120 -32.332 1.00 75.69 272 SER A CA 1
ATOM 2157 C C . SER A 1 272 ? 22.514 -15.569 -31.035 1.00 75.69 272 SER A C 1
ATOM 2159 O O . SER A 1 272 ? 23.740 -15.613 -30.941 1.00 75.69 272 SER A O 1
ATOM 2161 N N . ILE A 1 273 ? 21.709 -15.869 -30.017 1.00 72.00 273 ILE A N 1
ATOM 2162 C CA . ILE A 1 273 ? 22.150 -16.295 -28.687 1.00 72.00 273 ILE A CA 1
ATOM 2163 C C . ILE A 1 273 ? 22.221 -17.822 -28.684 1.00 72.00 273 ILE A C 1
ATOM 2165 O O . ILE A 1 273 ? 21.268 -18.486 -29.087 1.00 72.00 273 ILE A O 1
ATOM 2169 N N . SER A 1 274 ? 23.355 -18.382 -28.256 1.00 62.12 274 SER A N 1
ATOM 2170 C CA . SER A 1 274 ? 23.554 -19.831 -28.251 1.00 62.12 274 SER A CA 1
ATOM 2171 C C . SER A 1 274 ? 22.623 -20.512 -27.239 1.00 62.12 274 SER A C 1
ATOM 2173 O O . SER A 1 274 ? 22.457 -20.035 -26.120 1.00 62.12 274 SER A O 1
ATOM 2175 N N . SER A 1 275 ? 22.019 -21.641 -27.617 1.00 57.44 275 SER A N 1
ATOM 2176 C CA . SER A 1 275 ? 21.146 -22.442 -26.741 1.00 57.44 275 SER A CA 1
ATOM 2177 C C . SER A 1 275 ? 21.895 -23.181 -25.619 1.00 57.44 275 SER A C 1
ATOM 2179 O O . SER A 1 275 ? 21.254 -23.836 -24.803 1.00 57.44 275 SER A O 1
ATOM 2181 N N . ASP A 1 276 ? 23.232 -23.105 -25.604 1.00 54.88 276 ASP A N 1
ATOM 2182 C CA . ASP A 1 276 ? 24.109 -23.639 -24.548 1.00 54.88 276 ASP A CA 1
ATOM 2183 C C . ASP A 1 276 ? 24.305 -22.640 -23.389 1.00 54.88 276 ASP A C 1
ATOM 2185 O O . ASP A 1 276 ? 24.667 -23.037 -22.280 1.00 54.88 276 ASP A O 1
ATOM 2189 N N . ASP A 1 277 ? 24.048 -21.345 -23.611 1.00 56.62 277 ASP A N 1
ATOM 2190 C CA . ASP A 1 277 ? 24.020 -20.358 -22.533 1.00 56.62 277 ASP A CA 1
ATOM 2191 C C . ASP A 1 277 ? 22.749 -20.553 -21.697 1.00 56.62 277 ASP A C 1
ATOM 2193 O O . ASP A 1 277 ? 21.668 -20.788 -22.237 1.00 56.62 277 ASP A O 1
ATOM 2197 N N . ASN A 1 278 ? 22.843 -20.419 -20.366 1.00 57.56 278 ASN A N 1
ATOM 2198 C CA . ASN A 1 278 ? 21.662 -20.403 -19.499 1.00 57.56 278 ASN A CA 1
ATOM 2199 C C . ASN A 1 278 ? 20.701 -19.307 -19.995 1.00 57.56 278 ASN A C 1
ATOM 2201 O O . ASN A 1 278 ? 20.892 -18.128 -19.696 1.00 57.56 278 ASN A O 1
ATOM 2205 N N . ILE A 1 279 ? 19.654 -19.683 -20.739 1.00 57.81 279 ILE A N 1
ATOM 2206 C CA . ILE A 1 279 ? 18.683 -18.753 -21.345 1.00 57.81 279 ILE A CA 1
ATOM 2207 C C . ILE A 1 279 ? 18.075 -17.833 -20.272 1.00 57.81 279 ILE A C 1
ATOM 2209 O O . ILE A 1 279 ? 17.825 -16.655 -20.533 1.00 57.81 279 ILE A O 1
ATOM 2213 N N . GLN A 1 280 ? 17.955 -18.329 -19.035 1.00 54.34 280 GLN A N 1
ATOM 2214 C CA . GLN A 1 280 ? 17.535 -17.576 -17.844 1.00 54.34 280 GLN A CA 1
ATOM 2215 C C . GLN A 1 280 ? 18.428 -16.365 -17.517 1.00 54.34 280 GLN A C 1
ATOM 2217 O O . GLN A 1 280 ? 17.939 -15.353 -17.020 1.00 54.34 280 GLN A O 1
ATOM 2222 N N . LEU A 1 281 ? 19.727 -16.432 -17.824 1.00 56.91 281 LEU A N 1
ATOM 2223 C CA . LEU A 1 281 ? 20.678 -15.328 -17.656 1.00 56.91 281 LEU A CA 1
ATOM 2224 C C . LEU A 1 281 ? 20.639 -14.322 -18.810 1.00 56.91 281 LEU A C 1
ATOM 2226 O O . LEU A 1 281 ? 21.359 -13.326 -18.778 1.00 56.91 281 LEU A O 1
ATOM 2230 N N . THR A 1 282 ? 19.812 -14.548 -19.828 1.00 61.72 282 THR A N 1
ATOM 2231 C CA . THR A 1 282 ? 19.780 -13.711 -21.025 1.00 61.72 282 THR A CA 1
ATOM 2232 C C . THR A 1 282 ? 18.536 -12.824 -21.058 1.00 61.72 282 THR A C 1
ATOM 2234 O O . THR A 1 282 ? 17.516 -13.107 -20.433 1.00 61.72 282 THR A O 1
ATOM 2237 N N . ARG A 1 283 ? 18.575 -11.725 -21.827 1.00 60.75 283 ARG A N 1
ATOM 2238 C CA . ARG A 1 283 ? 17.420 -10.819 -22.015 1.00 60.75 283 ARG A CA 1
ATOM 2239 C C . ARG A 1 283 ? 16.169 -11.528 -22.559 1.00 60.75 283 ARG A C 1
ATOM 2241 O O . ARG A 1 283 ? 15.068 -11.023 -22.359 1.00 60.75 283 ARG A O 1
ATOM 2248 N N . CYS A 1 284 ? 16.354 -12.670 -23.222 1.00 67.38 284 CYS A N 1
ATOM 2249 C CA . CYS A 1 284 ? 15.302 -13.487 -23.821 1.00 67.38 284 CYS A CA 1
ATOM 2250 C C . CYS A 1 284 ? 14.614 -14.453 -22.845 1.00 67.38 284 CYS A C 1
ATOM 2252 O O . CYS A 1 284 ? 13.456 -14.797 -23.072 1.00 67.38 284 CYS A O 1
ATOM 2254 N N . GLY A 1 285 ? 15.283 -14.870 -21.764 1.00 68.44 285 GLY A N 1
ATOM 2255 C CA . GLY A 1 285 ? 14.700 -15.775 -20.772 1.00 68.44 285 GLY A CA 1
ATOM 2256 C C . GLY A 1 285 ? 13.665 -15.086 -19.890 1.00 68.44 285 GLY A C 1
ATOM 2257 O O . GLY A 1 285 ? 13.715 -13.873 -19.692 1.00 68.44 285 GLY A O 1
ATOM 2258 N N . GLY A 1 286 ? 12.698 -15.841 -19.377 1.00 68.44 286 GLY A N 1
ATOM 2259 C CA . GLY A 1 286 ? 11.774 -15.371 -18.343 1.00 68.44 286 GLY A CA 1
ATOM 2260 C C . GLY A 1 286 ? 12.399 -15.367 -16.951 1.00 68.44 286 GLY A C 1
ATOM 2261 O O . GLY A 1 286 ? 13.378 -16.064 -16.700 1.00 68.44 286 GLY A O 1
ATOM 2262 N N . VAL A 1 287 ? 11.802 -14.608 -16.031 1.00 72.44 287 VAL A N 1
ATOM 2263 C CA . VAL A 1 287 ? 12.036 -14.835 -14.599 1.00 72.44 287 VAL A CA 1
ATOM 2264 C C . VAL A 1 287 ? 11.131 -15.992 -14.201 1.00 72.44 287 VAL A C 1
ATOM 2266 O O . VAL A 1 287 ? 9.915 -15.897 -14.397 1.00 72.44 287 VAL A O 1
ATOM 2269 N N . GLU A 1 288 ? 11.689 -17.070 -13.654 1.00 72.00 288 GLU A N 1
ATOM 2270 C CA . GLU A 1 288 ? 10.869 -18.188 -13.190 1.00 72.00 288 GLU A CA 1
ATOM 2271 C C . GLU A 1 288 ? 9.859 -17.721 -12.137 1.00 72.00 288 GLU A C 1
ATOM 2273 O O . GLU A 1 288 ? 10.179 -16.920 -11.257 1.00 72.00 288 GLU A O 1
ATOM 2278 N N . ALA A 1 289 ? 8.640 -18.264 -12.184 1.00 68.12 289 ALA A N 1
ATOM 2279 C CA . ALA A 1 289 ? 7.584 -17.924 -11.227 1.00 68.12 289 ALA A CA 1
ATOM 2280 C C . ALA A 1 289 ? 7.967 -18.222 -9.762 1.00 68.12 289 ALA A C 1
ATOM 2282 O O . ALA A 1 289 ? 7.412 -17.624 -8.848 1.00 68.12 289 ALA A O 1
ATOM 2283 N N . SER A 1 290 ? 8.931 -19.116 -9.528 1.00 69.06 290 SER A N 1
ATOM 2284 C CA . SER A 1 290 ? 9.508 -19.419 -8.210 1.00 69.06 290 SER A CA 1
ATOM 2285 C C . SER A 1 290 ? 10.320 -18.253 -7.625 1.00 69.06 290 SER A C 1
ATOM 2287 O O . SER A 1 290 ? 10.432 -18.121 -6.409 1.00 69.06 290 SER A O 1
ATOM 2289 N N . GLN A 1 291 ? 10.880 -17.405 -8.488 1.00 73.06 291 GLN A N 1
ATOM 2290 C CA . GLN A 1 291 ? 11.766 -16.289 -8.141 1.00 73.06 291 GLN A CA 1
ATOM 2291 C C . GLN A 1 291 ? 11.035 -14.941 -8.137 1.00 73.06 291 GLN A C 1
ATOM 2293 O O . GLN A 1 291 ? 11.607 -13.902 -7.795 1.00 73.06 291 GLN A O 1
ATOM 2298 N N . TRP A 1 292 ? 9.760 -14.955 -8.516 1.00 75.88 292 TRP A N 1
ATOM 2299 C CA . TRP A 1 292 ? 8.846 -13.836 -8.381 1.00 75.88 292 TRP A CA 1
ATOM 2300 C C . TRP A 1 292 ? 8.670 -13.542 -6.888 1.00 75.88 292 TRP A C 1
ATOM 2302 O O . TRP A 1 292 ? 8.226 -14.396 -6.126 1.00 75.88 292 TRP A O 1
ATOM 2312 N N . GLY A 1 293 ? 8.993 -12.320 -6.459 1.00 79.25 293 GLY A N 1
ATOM 2313 C CA . GLY A 1 293 ? 8.775 -11.909 -5.077 1.00 79.25 293 GLY A CA 1
ATOM 2314 C C . GLY A 1 293 ? 8.264 -10.484 -4.920 1.00 79.25 293 GLY A C 1
ATOM 2315 O O . GLY A 1 293 ? 8.041 -9.744 -5.878 1.00 79.25 293 GLY A O 1
ATOM 2316 N N . GLY A 1 294 ? 8.094 -10.105 -3.659 1.00 85.19 294 GLY A N 1
ATOM 2317 C CA . GLY A 1 294 ? 7.733 -8.751 -3.269 1.00 85.19 294 GLY A CA 1
ATOM 2318 C C . GLY A 1 294 ? 6.275 -8.370 -3.533 1.00 85.19 294 GLY A C 1
ATOM 2319 O O . GLY A 1 294 ? 5.414 -9.186 -3.870 1.00 85.19 294 GLY A O 1
ATOM 2320 N N . ILE A 1 295 ? 6.001 -7.079 -3.352 1.00 85.56 295 ILE A N 1
ATOM 2321 C CA . ILE A 1 295 ? 4.667 -6.479 -3.501 1.00 85.56 295 ILE A CA 1
ATOM 2322 C C . ILE A 1 295 ? 4.102 -6.704 -4.908 1.00 85.56 295 ILE A C 1
ATOM 2324 O O . ILE A 1 295 ? 2.904 -6.943 -5.056 1.00 85.56 295 ILE A O 1
ATOM 2328 N N . PHE A 1 296 ? 4.948 -6.649 -5.937 1.00 83.00 296 PHE A N 1
ATOM 2329 C CA . PHE A 1 296 ? 4.525 -6.790 -7.328 1.00 83.00 296 PHE A CA 1
ATOM 2330 C C . PHE A 1 296 ? 3.790 -8.110 -7.594 1.00 83.00 296 PHE A C 1
ATOM 2332 O O . PHE A 1 296 ? 2.721 -8.127 -8.200 1.00 83.00 296 PHE A O 1
ATOM 2339 N N . VAL A 1 297 ? 4.328 -9.216 -7.089 1.00 82.88 297 VAL A N 1
ATOM 2340 C CA . VAL A 1 297 ? 3.794 -10.559 -7.343 1.00 82.88 297 VAL A CA 1
ATOM 2341 C C . VAL A 1 297 ? 2.519 -10.789 -6.560 1.00 82.88 297 VAL A C 1
ATOM 2343 O O . VAL A 1 297 ? 1.555 -11.313 -7.109 1.00 82.88 297 VAL A O 1
ATOM 2346 N N . ASN A 1 298 ? 2.464 -10.296 -5.322 1.00 88.38 298 ASN A N 1
ATOM 2347 C CA . ASN A 1 298 ? 1.232 -10.293 -4.538 1.00 88.38 298 ASN A CA 1
ATOM 2348 C C . ASN A 1 298 ? 0.116 -9.529 -5.259 1.00 88.38 298 ASN A C 1
ATOM 2350 O O . ASN A 1 298 ? -1.029 -9.975 -5.265 1.00 88.38 298 ASN A O 1
ATOM 2354 N N . LEU A 1 299 ? 0.444 -8.415 -5.919 1.00 85.00 299 LEU A N 1
ATOM 2355 C CA . LEU A 1 299 ? -0.518 -7.644 -6.701 1.00 85.00 299 LEU A CA 1
ATOM 2356 C C . LEU A 1 299 ? -0.950 -8.385 -7.977 1.00 85.00 299 LEU A C 1
ATOM 2358 O O . LEU A 1 299 ? -2.141 -8.394 -8.291 1.00 85.00 299 LEU A O 1
ATOM 2362 N N . ILE A 1 300 ? -0.038 -9.062 -8.682 1.00 83.12 300 ILE A N 1
ATOM 2363 C CA . ILE A 1 300 ? -0.395 -9.920 -9.827 1.00 83.12 300 ILE A CA 1
ATOM 2364 C C . ILE A 1 300 ? -1.296 -11.076 -9.390 1.00 83.12 300 ILE A C 1
ATOM 2366 O O . ILE A 1 300 ? -2.322 -11.309 -10.017 1.00 83.12 300 ILE A O 1
ATOM 2370 N N . VAL A 1 301 ? -0.963 -11.788 -8.315 1.00 84.81 301 VAL A N 1
ATOM 2371 C CA . VAL A 1 301 ? -1.766 -12.924 -7.836 1.00 84.81 301 VAL A CA 1
ATOM 2372 C C . VAL A 1 301 ? -3.132 -12.450 -7.339 1.00 84.81 301 VAL A C 1
ATOM 2374 O O . VAL A 1 301 ? -4.147 -13.067 -7.661 1.00 84.81 301 VAL A O 1
ATOM 2377 N N . ALA A 1 302 ? -3.192 -11.322 -6.626 1.00 88.12 302 ALA A N 1
ATOM 2378 C CA . ALA A 1 302 ? -4.456 -10.732 -6.194 1.00 88.12 302 ALA A CA 1
ATOM 2379 C C . ALA A 1 302 ? -5.328 -10.315 -7.389 1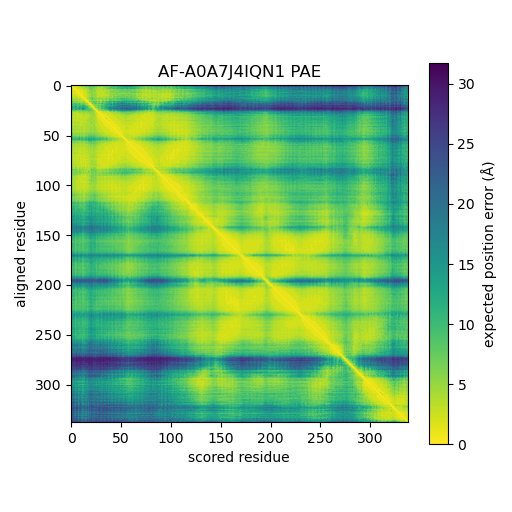.00 88.12 302 ALA A C 1
ATOM 2381 O O . ALA A 1 302 ? -6.519 -10.627 -7.426 1.00 88.12 302 ALA A O 1
ATOM 2382 N N . THR A 1 303 ? -4.745 -9.652 -8.393 1.00 84.62 303 THR A N 1
ATOM 2383 C CA . THR A 1 303 ? -5.474 -9.260 -9.610 1.00 84.62 303 THR A CA 1
ATOM 2384 C C . THR A 1 303 ? -5.891 -10.470 -10.444 1.00 84.62 303 THR A C 1
ATOM 2386 O O . THR A 1 303 ? -7.031 -10.508 -10.901 1.00 84.62 303 THR A O 1
ATOM 2389 N N . ALA A 1 304 ? -5.048 -11.500 -10.559 1.00 84.69 304 ALA A N 1
ATOM 2390 C CA . ALA A 1 304 ? -5.393 -12.780 -11.178 1.00 84.69 304 ALA A CA 1
ATOM 2391 C C . ALA A 1 304 ? -6.591 -13.429 -10.480 1.00 84.69 304 ALA A C 1
ATOM 2393 O O . ALA A 1 304 ? -7.547 -13.832 -11.141 1.00 84.69 304 ALA A O 1
ATOM 2394 N N . GLY A 1 305 ? -6.571 -13.468 -9.145 1.00 86.19 305 GLY A N 1
ATOM 2395 C CA . GLY A 1 305 ? -7.680 -13.952 -8.328 1.00 86.19 305 GLY A CA 1
ATOM 2396 C C . GLY A 1 305 ? -8.964 -13.160 -8.566 1.00 86.19 305 GLY A C 1
ATOM 2397 O O . GLY A 1 305 ? -10.024 -13.757 -8.729 1.00 86.19 305 GLY A O 1
ATOM 2398 N N . CYS A 1 306 ? -8.878 -11.832 -8.679 1.00 84.94 306 CYS A N 1
ATOM 2399 C CA . CYS A 1 306 ? -10.033 -10.988 -8.993 1.00 84.94 306 CYS A CA 1
ATOM 2400 C C . CYS A 1 306 ? -10.590 -11.265 -10.398 1.00 84.94 306 CYS A C 1
ATOM 2402 O O . CYS A 1 306 ? -11.800 -11.400 -10.554 1.00 84.94 306 CYS A O 1
ATOM 2404 N N . VAL A 1 307 ? -9.733 -11.367 -11.419 1.00 83.81 307 VAL A N 1
ATOM 2405 C CA . VAL A 1 307 ? -10.149 -11.579 -12.817 1.00 83.81 307 VAL A CA 1
ATOM 2406 C C . VAL A 1 307 ? -10.727 -12.981 -13.018 1.00 83.81 307 VAL A C 1
ATOM 2408 O O . VAL A 1 307 ? -11.815 -13.125 -13.578 1.00 83.81 307 VAL A O 1
ATOM 2411 N N . LEU A 1 308 ? -10.039 -14.018 -12.532 1.00 83.81 308 LEU A N 1
ATOM 2412 C CA . LEU A 1 308 ? -10.511 -15.402 -12.616 1.00 83.81 308 LEU A CA 1
ATOM 2413 C C . LEU A 1 308 ? -11.747 -15.619 -11.741 1.00 83.81 308 LEU A C 1
ATOM 2415 O O . LEU A 1 308 ? -12.713 -16.227 -12.194 1.00 83.81 308 LEU A O 1
ATOM 2419 N N . GLY A 1 309 ? -11.749 -15.075 -10.522 1.00 86.81 309 GLY A N 1
ATOM 2420 C CA . GLY A 1 309 ? -12.889 -15.123 -9.611 1.00 86.81 309 GLY A CA 1
ATOM 2421 C C . GLY A 1 309 ? -14.120 -14.430 -10.190 1.00 86.81 309 GLY A C 1
ATOM 2422 O O . GLY A 1 309 ? -15.218 -14.972 -10.103 1.00 86.81 309 GLY A O 1
ATOM 2423 N N . PHE A 1 310 ? -13.945 -13.290 -10.867 1.00 85.75 310 PHE A N 1
ATOM 2424 C CA . PHE A 1 310 ? -15.024 -12.635 -11.604 1.00 85.75 310 PHE A CA 1
ATOM 2425 C C . PHE A 1 310 ? -15.554 -13.522 -12.738 1.00 85.75 310 PHE A C 1
ATOM 2427 O O . PHE A 1 310 ? -16.763 -13.720 -12.839 1.00 85.75 310 PHE A O 1
ATOM 2434 N N . GLY A 1 311 ? -14.670 -14.104 -13.556 1.00 84.88 311 GLY A N 1
ATOM 2435 C CA . GLY A 1 311 ? -15.065 -15.014 -14.636 1.00 84.88 311 GLY A CA 1
ATOM 2436 C C . GLY A 1 311 ? -15.852 -16.229 -14.130 1.00 84.88 311 GLY A C 1
ATOM 2437 O O . GLY A 1 311 ? -16.936 -16.521 -14.635 1.00 84.88 311 GLY A O 1
ATOM 2438 N N . ILE A 1 312 ? -15.350 -16.893 -13.084 1.00 88.12 312 ILE A N 1
ATOM 2439 C CA . ILE A 1 312 ? -16.031 -18.012 -12.418 1.00 88.12 312 ILE A CA 1
ATOM 2440 C C . ILE A 1 312 ? -17.370 -17.547 -11.831 1.00 88.12 312 ILE A C 1
ATOM 2442 O O . ILE A 1 312 ? -18.382 -18.214 -12.026 1.00 88.12 312 ILE A O 1
ATOM 2446 N N . GLY A 1 313 ? -17.410 -16.384 -11.178 1.00 88.38 313 GLY A N 1
ATOM 2447 C CA . GLY A 1 313 ? -18.628 -15.806 -10.611 1.00 88.38 313 GLY A CA 1
ATOM 2448 C C . GLY A 1 313 ? -19.717 -15.560 -11.658 1.00 88.38 313 GLY A C 1
ATOM 2449 O O . GLY A 1 313 ? -20.877 -15.893 -11.425 1.00 88.38 313 GLY A O 1
ATOM 2450 N N . VAL A 1 314 ? -19.350 -15.058 -12.841 1.00 88.69 314 VAL A N 1
ATOM 2451 C CA . VAL A 1 314 ? -20.278 -14.885 -13.971 1.00 88.69 314 VAL A CA 1
ATOM 2452 C C . VAL A 1 314 ? -20.817 -16.236 -14.455 1.00 88.69 314 VAL A C 1
ATOM 2454 O O . VAL A 1 314 ? -22.025 -16.381 -14.639 1.00 88.69 314 VAL A O 1
ATOM 2457 N N . VAL A 1 315 ? -19.956 -17.248 -14.611 1.00 91.25 315 VAL A N 1
ATOM 2458 C CA . VAL A 1 315 ? -20.381 -18.603 -15.010 1.00 91.25 315 VAL A CA 1
ATOM 2459 C C . VAL A 1 315 ? -21.320 -19.221 -13.972 1.00 91.25 315 VAL A C 1
ATOM 2461 O O . VAL A 1 315 ? -22.354 -19.773 -14.341 1.00 91.25 315 VAL A O 1
ATOM 2464 N N . LEU A 1 316 ? -21.014 -19.091 -12.678 1.00 91.19 316 LEU A N 1
ATOM 2465 C CA . LEU A 1 316 ? -21.870 -19.578 -11.592 1.00 91.19 316 LEU A CA 1
ATOM 2466 C C . LEU A 1 316 ? -23.208 -18.829 -11.534 1.00 91.19 316 LEU A C 1
ATOM 2468 O O . LEU A 1 316 ? -24.240 -19.443 -11.259 1.00 91.19 316 LEU A O 1
ATOM 2472 N N . ALA A 1 317 ? -23.226 -17.530 -11.840 1.00 90.69 317 ALA A N 1
ATOM 2473 C CA . ALA A 1 317 ? -24.459 -16.754 -11.928 1.00 90.69 317 ALA A CA 1
ATOM 2474 C C . ALA A 1 317 ? -25.373 -17.265 -13.054 1.00 90.69 317 ALA A C 1
ATOM 2476 O O . ALA A 1 317 ? -26.571 -17.456 -12.828 1.00 90.69 317 ALA A O 1
ATOM 2477 N N . PHE A 1 318 ? -24.817 -17.565 -14.233 1.00 92.81 318 PHE A N 1
ATOM 2478 C CA . PHE A 1 318 ? -25.567 -18.221 -15.308 1.00 92.81 318 PHE A CA 1
ATOM 2479 C C . PHE A 1 318 ? -25.980 -19.651 -14.936 1.00 92.81 318 PHE A C 1
ATOM 2481 O O . PHE A 1 318 ? -27.114 -20.047 -15.200 1.00 92.81 318 PHE A O 1
ATOM 2488 N N . GLY A 1 319 ? -25.108 -20.407 -14.262 1.00 91.12 319 GLY A N 1
ATOM 2489 C CA . GLY A 1 319 ? -25.404 -21.749 -13.754 1.00 91.12 319 GLY A CA 1
ATOM 2490 C C . GLY A 1 319 ? -26.604 -21.760 -12.806 1.00 91.12 319 GLY A C 1
ATOM 2491 O O . GLY A 1 319 ? -27.513 -22.568 -12.972 1.00 91.12 319 GLY A O 1
ATOM 2492 N N . ARG A 1 320 ? -26.687 -20.789 -11.889 1.00 92.38 320 ARG A N 1
ATOM 2493 C CA . ARG A 1 320 ? -27.839 -20.590 -10.993 1.00 92.38 320 ARG A CA 1
ATOM 2494 C C . ARG A 1 320 ? -29.145 -20.301 -11.746 1.00 92.38 320 ARG A C 1
ATOM 2496 O O . ARG A 1 320 ? -30.210 -20.718 -11.287 1.00 92.38 320 ARG A O 1
ATOM 2503 N N . GLN A 1 321 ? -29.075 -19.576 -12.864 1.00 92.38 321 GLN A N 1
ATOM 2504 C CA . GLN A 1 321 ? -30.234 -19.271 -13.713 1.00 92.38 321 GLN A CA 1
ATOM 2505 C C . GLN A 1 321 ? -30.620 -20.423 -14.656 1.00 92.38 321 GLN A C 1
ATOM 2507 O O . GLN A 1 321 ? -31.707 -20.390 -15.226 1.00 92.38 321 GLN A O 1
ATOM 2512 N N . SER A 1 322 ? -29.770 -21.443 -14.808 1.00 92.12 322 SER A N 1
ATOM 2513 C CA . SER A 1 322 ? -30.021 -22.580 -15.695 1.00 92.12 322 SER A CA 1
ATOM 2514 C C . SER A 1 322 ? -31.210 -23.430 -15.239 1.00 92.12 322 SER A C 1
ATOM 2516 O O . SER A 1 322 ? -31.427 -23.652 -14.046 1.00 92.12 322 SER A O 1
ATOM 2518 N N . GLU A 1 323 ? -31.966 -23.955 -16.203 1.00 91.44 323 GLU A N 1
ATOM 2519 C CA . GLU A 1 323 ? -33.063 -24.901 -15.963 1.00 91.44 323 GLU A CA 1
ATOM 2520 C C . GLU A 1 323 ? -32.564 -26.339 -15.759 1.00 91.44 323 GLU A C 1
ATOM 2522 O O . GLU A 1 323 ? -33.274 -27.169 -15.193 1.00 91.44 323 GLU A O 1
ATOM 2527 N N . LEU A 1 324 ? -31.329 -26.641 -16.179 1.00 93.19 324 LEU A N 1
ATOM 2528 C CA . LEU A 1 324 ? -30.744 -27.975 -16.069 1.00 93.19 324 LEU A CA 1
ATOM 2529 C C . LEU A 1 324 ? -30.249 -28.234 -14.632 1.00 93.19 324 LEU A C 1
ATOM 2531 O O . LEU A 1 324 ? -29.309 -27.567 -14.183 1.00 93.19 324 LEU A O 1
ATOM 2535 N N . PRO A 1 325 ? -30.792 -29.250 -13.929 1.00 88.50 325 PRO A N 1
ATOM 2536 C CA . PRO A 1 325 ? -30.414 -29.587 -12.553 1.00 88.50 325 PRO A CA 1
ATOM 2537 C C . PRO A 1 325 ? -28.907 -29.762 -12.341 1.00 88.50 325 PRO A C 1
ATOM 2539 O O . PRO A 1 325 ? -28.366 -29.347 -11.318 1.00 88.50 325 PRO A O 1
ATOM 2542 N N . PHE A 1 326 ? -28.229 -30.342 -13.335 1.00 92.38 326 PHE A N 1
ATOM 2543 C CA . PHE A 1 326 ? -26.798 -30.630 -13.299 1.00 92.38 326 PHE A CA 1
ATOM 2544 C C . PHE A 1 326 ? -25.928 -29.374 -13.142 1.00 92.38 326 PHE A C 1
ATOM 2546 O O . PHE A 1 326 ? -24.928 -29.418 -12.436 1.00 92.38 326 PHE A 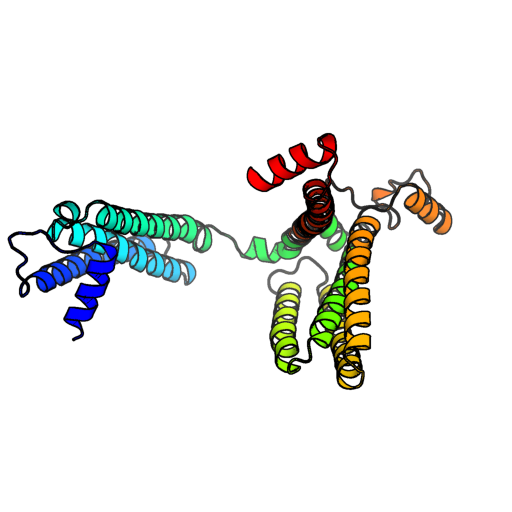O 1
ATOM 2553 N N . PHE A 1 327 ? -26.314 -28.249 -13.751 1.00 88.88 327 PHE A N 1
ATOM 2554 C CA . PHE A 1 327 ? -25.572 -26.989 -13.637 1.00 88.88 327 PHE A CA 1
ATOM 2555 C C . PHE A 1 327 ? -26.076 -26.122 -12.478 1.00 88.88 327 PHE A C 1
ATOM 2557 O O . PHE A 1 327 ? -25.288 -25.439 -11.829 1.00 88.88 327 PHE A O 1
ATOM 2564 N N . LYS A 1 328 ? -27.377 -26.182 -12.171 1.00 91.94 328 LYS A N 1
ATOM 2565 C CA . LYS A 1 328 ? -28.009 -25.332 -11.158 1.00 91.94 328 LYS A CA 1
ATOM 2566 C C . LYS A 1 328 ? -27.605 -25.679 -9.730 1.00 91.94 328 LYS A C 1
ATOM 2568 O O . LYS A 1 328 ? -27.213 -24.790 -8.976 1.00 91.94 328 LYS A O 1
ATOM 2573 N N . TYR A 1 329 ? -27.715 -26.952 -9.343 1.00 93.50 329 TYR A N 1
ATOM 2574 C CA . TYR A 1 329 ? -27.501 -27.352 -7.950 1.00 93.50 329 TYR A CA 1
ATOM 2575 C C . TYR A 1 329 ? -26.062 -27.107 -7.465 1.00 93.50 329 TYR A C 1
ATOM 2577 O O . TYR A 1 329 ? -25.917 -26.530 -6.386 1.00 93.50 329 TYR A O 1
ATOM 2585 N N . PRO A 1 330 ? -25.003 -27.428 -8.241 1.00 91.81 330 PRO A N 1
ATOM 2586 C CA . PRO A 1 330 ? -23.635 -27.094 -7.845 1.00 91.81 330 PRO A CA 1
ATOM 2587 C C . PRO A 1 330 ? -23.387 -25.584 -7.730 1.00 91.81 330 PRO A C 1
ATOM 2589 O O . PRO A 1 330 ? -22.729 -25.148 -6.788 1.00 91.81 330 PRO A O 1
ATOM 2592 N N . SER A 1 331 ? -23.931 -24.769 -8.645 1.00 91.25 331 SER A N 1
ATOM 2593 C CA . SER A 1 331 ? -23.759 -23.310 -8.592 1.00 91.25 331 SER A CA 1
ATOM 2594 C C . SER A 1 331 ? -24.449 -22.675 -7.387 1.00 91.25 331 SER A C 1
ATOM 2596 O O . SER A 1 331 ? -23.863 -21.806 -6.749 1.00 91.25 331 SER A O 1
ATOM 2598 N N . VAL A 1 332 ? -25.662 -23.121 -7.046 1.00 91.88 332 VAL A N 1
ATOM 2599 C CA . VAL A 1 332 ? -26.374 -22.651 -5.846 1.00 91.88 332 VAL A CA 1
ATOM 2600 C C . VAL A 1 332 ? -25.617 -23.047 -4.580 1.00 91.88 332 VAL A C 1
ATOM 2602 O O . VAL A 1 332 ? -25.376 -22.189 -3.738 1.00 91.88 332 VAL A O 1
ATOM 2605 N N . ALA A 1 333 ? -25.171 -24.304 -4.480 1.00 92.31 333 ALA A N 1
ATOM 2606 C CA . ALA A 1 333 ? -24.431 -24.781 -3.316 1.00 92.31 333 ALA A CA 1
ATOM 2607 C C . ALA A 1 333 ? -23.148 -23.969 -3.071 1.00 92.31 333 ALA A C 1
ATOM 2609 O O . ALA A 1 333 ? -22.891 -23.565 -1.940 1.00 92.31 333 ALA A O 1
ATOM 2610 N N . LEU A 1 334 ? -22.368 -23.677 -4.118 1.00 90.06 334 LEU A N 1
ATOM 2611 C CA . LEU A 1 334 ? -21.155 -22.863 -3.989 1.00 90.06 334 LEU A CA 1
ATOM 2612 C C . LEU A 1 334 ? -21.449 -21.408 -3.601 1.00 90.06 334 LEU A C 1
ATOM 2614 O O . LEU A 1 334 ? -20.729 -20.863 -2.775 1.00 90.06 334 LEU A O 1
ATOM 2618 N N . ILE A 1 335 ? -22.488 -20.787 -4.172 1.00 89.25 335 ILE A N 1
ATOM 2619 C CA . ILE A 1 335 ? -22.839 -19.386 -3.879 1.00 89.25 335 ILE A CA 1
ATOM 2620 C C . ILE A 1 335 ? -23.404 -19.218 -2.460 1.00 89.25 335 ILE A C 1
ATOM 2622 O O . ILE A 1 335 ? -23.185 -18.181 -1.850 1.00 89.25 335 ILE A O 1
ATOM 2626 N N . GLU A 1 336 ? -24.161 -20.191 -1.948 1.00 91.50 336 GLU A N 1
ATOM 2627 C CA . GLU A 1 336 ? -24.822 -20.075 -0.638 1.00 91.50 336 GLU A CA 1
ATOM 2628 C C . GLU A 1 336 ? -23.961 -20.563 0.538 1.00 91.50 336 GLU A C 1
ATOM 2630 O O . GLU A 1 336 ? -24.259 -20.225 1.682 1.00 91.50 336 GLU A O 1
ATOM 2635 N N . THR A 1 337 ? -22.911 -21.354 0.282 1.00 89.25 337 THR A N 1
ATOM 2636 C CA . THR A 1 337 ? -22.042 -21.911 1.341 1.00 89.25 337 THR A CA 1
ATOM 2637 C C . THR A 1 337 ? -20.799 -21.057 1.625 1.00 89.25 337 THR A C 1
ATOM 2639 O O . THR A 1 337 ? -20.271 -21.126 2.734 1.00 89.25 337 THR A O 1
ATOM 2642 N N . VAL A 1 338 ? -20.311 -20.297 0.637 1.00 76.38 338 VAL A N 1
ATOM 2643 C CA . VAL A 1 338 ? -19.126 -19.416 0.744 1.00 76.38 338 VAL A CA 1
ATOM 2644 C C . VAL A 1 338 ? -19.535 -18.025 1.209 1.00 76.38 338 VAL A C 1
ATOM 2646 O O . V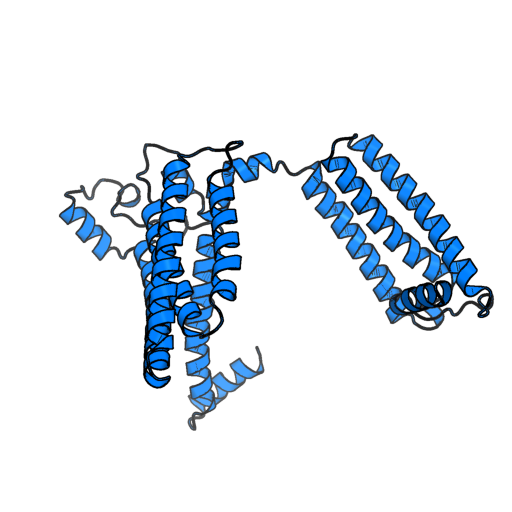AL A 1 338 ? -18.873 -17.505 2.133 1.00 76.38 338 VAL A O 1
#